Protein AF-A0A6I9N742-F1 (afdb_monomer)

Radius of gyration: 44.71 Å; Cα contacts (8 Å, |Δi|>4): 250; chains: 1; bounding box: 88×74×121 Å

Foldseek 3Di:
DQKDFPAPDDPVGHTQIFGHAQWEAQDRNNPDTDGAFWADWQKAFPDGDDRHGHTDIDGDDPQWAAQDRGHHGTHGADDQVVVQFDFPAPADNRGHTDTDDHPPPCPPVVVVVVVVVVVVVVVVVVVVVVVVVVVVVV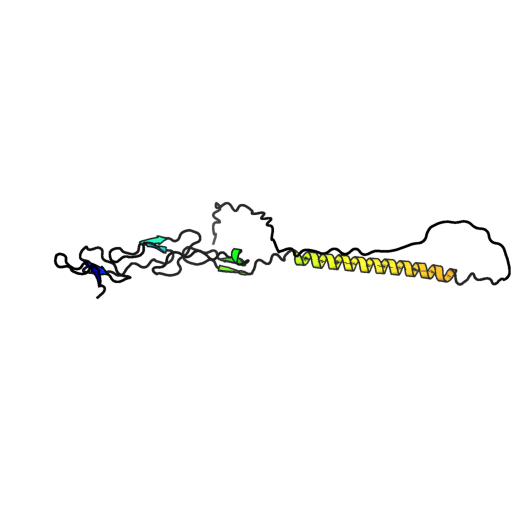VVVVVVVVPDDDDDDDDDDDDDDDDDDDDDDDDDDDDDDDDDDDDDDDDDDPDDPDDPDDDPDDDD

pLDDT: mean 73.6, std 24.44, range [28.09, 97.62]

InterPro domains:
  IPR001368 TNFR/NGFR cysteine-rich region [PS50050] (18-57)
  IPR001368 TNFR/NGFR cysteine-rich region [SM00208] (19-57)
  IPR001368 TNFR/NGFR cysteine-rich region [SM00208] (60-99)
  IPR052135 Tumor Necrosis Factor Receptor Superfamily Member 5 [PTHR46875] (6-144)

Nearest PDB structures (foldseek):
  7p3i-assembly2_C  TM=8.062E-01  e=6.184E-11  Homo sapiens
  4msv-assembly1_B  TM=8.958E-01  e=6.072E-08  Homo sapiens
  8yx1-assembly2_C  TM=7.598E-01  e=1.774E-08  Homo sapiens
  8yx9-assembly1_A  TM=8.576E-01  e=8.782E-08  Homo sapiens
  8yx9-assembly4_K  TM=7.893E-01  e=1.954E-07  Homo sapiens

Structure (mmCIF, N/CA/C/O backbone):
data_AF-A0A6I9N742-F1
#
_entry.id   AF-A0A6I9N742-F1
#
loop_
_atom_site.group_PDB
_atom_site.id
_atom_site.type_symbol
_atom_site.label_atom_id
_atom_site.label_alt_id
_atom_site.label_comp_id
_atom_site.label_asym_id
_atom_site.label_entity_id
_atom_site.label_seq_id
_atom_site.pdbx_PDB_ins_code
_atom_site.Cartn_x
_atom_site.Cartn_y
_atom_site.Cartn_z
_atom_site.occupancy
_atom_site.B_iso_or_equiv
_atom_site.auth_seq_id
_atom_site.auth_comp_id
_atom_site.auth_asym_id
_atom_site.auth_atom_id
_atom_site.pdbx_PDB_model_num
ATOM 1 N N . ASN A 1 1 ? -6.593 -11.826 30.104 1.00 76.69 1 ASN A N 1
ATOM 2 C CA . ASN A 1 1 ? -7.660 -10.842 30.365 1.00 76.69 1 ASN A CA 1
ATOM 3 C C . ASN A 1 1 ? -7.566 -9.810 29.259 1.00 76.69 1 ASN A C 1
ATOM 5 O O . ASN A 1 1 ? -6.514 -9.195 29.155 1.00 76.69 1 ASN A O 1
ATOM 9 N N . ASN A 1 2 ? -8.586 -9.685 28.410 1.00 87.81 2 ASN A N 1
ATOM 10 C CA . ASN A 1 2 ? -8.544 -8.807 27.230 1.00 87.81 2 ASN A CA 1
ATOM 11 C C . ASN A 1 2 ? -9.298 -7.491 27.478 1.00 87.81 2 ASN A C 1
ATOM 13 O O . ASN A 1 2 ? -9.691 -6.826 26.528 1.00 87.81 2 ASN A O 1
ATOM 17 N N . HIS A 1 3 ? -9.515 -7.144 28.749 1.00 90.25 3 HIS A N 1
ATOM 18 C CA . HIS A 1 3 ? -10.260 -5.971 29.194 1.00 90.25 3 HIS A CA 1
ATOM 19 C C . HIS A 1 3 ? -9.322 -4.831 29.616 1.00 90.25 3 HIS A C 1
ATOM 21 O O . HIS A 1 3 ? -8.226 -5.073 30.126 1.00 90.25 3 HIS A O 1
ATOM 27 N N . MET A 1 4 ? -9.791 -3.593 29.477 1.00 90.00 4 MET A N 1
ATOM 28 C CA . MET A 1 4 ? -9.193 -2.374 30.020 1.00 90.00 4 MET A CA 1
ATOM 29 C C . MET A 1 4 ? -10.266 -1.478 30.646 1.00 90.00 4 MET A C 1
ATOM 31 O O . MET A 1 4 ? -11.433 -1.547 30.266 1.00 90.00 4 MET A O 1
ATOM 35 N N . ARG A 1 5 ? -9.888 -0.613 31.594 1.00 89.31 5 ARG A N 1
ATOM 36 C CA . ARG A 1 5 ? -10.803 0.418 32.107 1.00 89.31 5 ARG A CA 1
ATOM 37 C C . ARG A 1 5 ? -10.807 1.604 31.155 1.00 89.31 5 ARG A C 1
ATOM 39 O O . ARG A 1 5 ? -9.755 2.166 30.868 1.00 89.31 5 ARG A O 1
ATOM 46 N N . VAL A 1 6 ? -11.992 1.969 30.685 1.00 87.12 6 VAL A N 1
ATOM 47 C CA . VAL A 1 6 ? -12.224 3.157 29.854 1.00 87.12 6 VAL A CA 1
ATOM 48 C C . VAL A 1 6 ? -12.564 4.357 30.741 1.00 87.12 6 VAL A C 1
ATOM 50 O O . VAL A 1 6 ? -12.129 5.471 30.465 1.00 87.12 6 VAL A O 1
ATOM 53 N N . LYS A 1 7 ? -13.299 4.126 31.838 1.00 89.56 7 LYS A N 1
ATOM 54 C CA . LYS A 1 7 ? -13.618 5.128 32.865 1.00 89.56 7 LYS A CA 1
ATOM 55 C C . LYS A 1 7 ? -13.366 4.538 34.250 1.00 89.56 7 LYS A C 1
ATOM 57 O O . LYS A 1 7 ? -13.789 3.416 34.525 1.00 89.56 7 LYS A O 1
ATOM 62 N N . GLU A 1 8 ? -12.706 5.298 35.116 1.00 93.00 8 GLU A N 1
ATOM 63 C CA . GLU A 1 8 ? -12.505 4.913 36.515 1.00 93.00 8 GLU A CA 1
ATOM 64 C C . GLU A 1 8 ? -13.813 4.948 37.314 1.00 93.00 8 GLU A C 1
ATOM 66 O O . GLU A 1 8 ? -14.749 5.681 36.981 1.00 93.00 8 GLU A O 1
ATOM 71 N N . CYS A 1 9 ? -13.866 4.167 38.393 1.00 92.69 9 CYS A N 1
ATOM 72 C CA . CYS A 1 9 ? -14.977 4.220 39.338 1.00 92.69 9 CYS A CA 1
ATOM 73 C C . CYS A 1 9 ? -14.983 5.551 40.100 1.00 92.69 9 CYS A C 1
ATOM 75 O O . CYS A 1 9 ? -13.933 6.108 40.431 1.00 92.69 9 CYS A O 1
ATOM 77 N N . THR A 1 10 ? -16.177 6.031 40.431 1.00 93.00 10 THR A N 1
ATOM 78 C CA . THR A 1 10 ? -16.391 7.201 41.290 1.00 93.00 10 THR A CA 1
ATOM 79 C C . THR A 1 10 ? -17.228 6.805 42.506 1.00 93.00 10 THR A C 1
ATOM 81 O O . THR A 1 10 ? -17.649 5.663 42.640 1.00 93.00 10 THR A O 1
ATOM 84 N N . THR A 1 11 ? -17.497 7.739 43.420 1.00 94.50 11 THR A N 1
ATOM 85 C CA . THR A 1 11 ? -18.332 7.461 44.603 1.00 94.50 11 THR A CA 1
ATOM 86 C C . THR A 1 11 ? -19.793 7.143 44.272 1.00 94.50 11 THR A C 1
ATOM 88 O O . THR A 1 11 ? -20.500 6.642 45.142 1.00 94.50 11 THR A O 1
ATOM 91 N N . LYS A 1 12 ? -20.257 7.455 43.053 1.00 94.62 12 LYS A N 1
ATOM 92 C CA . LYS A 1 12 ? -21.649 7.254 42.616 1.00 94.62 12 LYS A CA 1
ATOM 93 C C . LYS A 1 12 ? -21.803 6.355 41.389 1.00 94.62 12 LYS A C 1
ATOM 95 O O . LYS A 1 12 ? -22.886 5.815 41.204 1.00 94.62 12 LYS A O 1
ATOM 100 N N . ASP A 1 13 ? -20.743 6.190 40.600 1.00 91.38 13 ASP A N 1
ATOM 101 C CA . ASP A 1 13 ? -20.760 5.409 39.363 1.00 91.38 13 ASP A CA 1
ATOM 102 C C . ASP A 1 13 ? -19.686 4.320 39.387 1.00 91.38 13 ASP A C 1
ATOM 104 O O . ASP A 1 13 ? -18.536 4.580 39.763 1.00 91.38 13 ASP A O 1
ATOM 108 N N . ASP A 1 14 ? -20.034 3.142 38.879 1.00 88.06 14 ASP A N 1
ATOM 109 C CA . ASP A 1 14 ? -19.085 2.059 38.641 1.00 88.06 14 ASP A CA 1
ATOM 110 C C . ASP A 1 14 ? -18.084 2.398 37.522 1.00 88.06 14 ASP A C 1
ATOM 112 O O . ASP A 1 14 ? -18.292 3.288 36.690 1.00 88.06 14 ASP A O 1
ATOM 116 N N . ALA A 1 15 ? -16.964 1.670 37.503 1.00 88.12 15 ALA A N 1
ATOM 117 C CA . ALA A 1 15 ? -15.987 1.767 36.423 1.00 88.12 15 ALA A CA 1
ATOM 118 C C . ALA A 1 15 ? -16.576 1.227 35.110 1.00 88.12 15 ALA A C 1
ATOM 120 O O . ALA A 1 15 ? -17.253 0.199 35.100 1.00 88.12 15 ALA A O 1
ATOM 121 N N . VAL A 1 16 ? -16.257 1.879 33.990 1.00 87.56 16 VAL A N 1
ATOM 122 C CA . VAL A 1 16 ? -16.632 1.390 32.655 1.00 87.56 16 VAL A CA 1
ATOM 123 C C . VAL A 1 16 ? -15.477 0.578 32.090 1.00 87.56 16 VAL A C 1
ATOM 125 O O . VAL A 1 16 ? -14.362 1.087 31.933 1.00 87.56 16 VAL A O 1
ATOM 128 N N . CYS A 1 17 ? -15.755 -0.680 31.768 1.00 86.94 17 CYS A N 1
ATOM 129 C CA . CYS A 1 17 ? -14.811 -1.599 31.147 1.00 86.94 17 CYS A CA 1
ATOM 130 C C . CYS A 1 17 ? -14.982 -1.609 29.622 1.00 86.94 17 CYS A C 1
ATOM 132 O O . CYS A 1 17 ? -16.084 -1.458 29.105 1.00 86.94 17 CYS A O 1
ATOM 134 N N . GLY A 1 18 ? -13.879 -1.809 28.911 1.00 88.75 18 GLY A N 1
ATOM 135 C CA . GLY A 1 18 ? -13.831 -2.022 27.467 1.00 88.75 18 GLY A CA 1
ATOM 136 C C . GLY A 1 18 ? -12.794 -3.084 27.113 1.00 88.75 18 GLY A C 1
ATOM 137 O O . GLY A 1 18 ? -12.123 -3.624 27.992 1.00 88.75 18 GLY A O 1
ATOM 138 N N . CYS A 1 19 ? -12.635 -3.383 25.828 1.00 92.25 19 CYS A N 1
ATOM 139 C CA . CYS A 1 19 ? -11.649 -4.353 25.350 1.00 92.25 19 CYS A CA 1
ATOM 140 C C . CYS A 1 19 ? -10.275 -3.731 25.077 1.00 92.25 19 CYS A C 1
ATOM 142 O O . CYS A 1 19 ? -10.179 -2.547 24.823 1.00 92.25 19 CYS A O 1
ATOM 144 N N . LEU A 1 20 ? -9.186 -4.495 25.096 1.00 91.94 20 LEU A N 1
ATOM 145 C CA . LEU A 1 20 ? -7.883 -4.017 24.613 1.00 91.94 20 LEU A CA 1
ATOM 146 C C . LEU A 1 20 ? -7.894 -3.823 23.088 1.00 91.94 20 LEU A C 1
ATOM 148 O O . LEU A 1 20 ? -8.722 -4.404 22.388 1.00 91.94 20 LEU A O 1
ATOM 152 N N . SER A 1 21 ? -6.946 -3.047 22.555 1.00 89.38 21 SER A N 1
ATOM 153 C CA . SER A 1 21 ? -6.794 -2.856 21.107 1.00 89.38 21 SER A CA 1
ATOM 154 C C . SER A 1 21 ? -6.697 -4.191 20.360 1.00 89.38 21 SER A C 1
ATOM 156 O O . SER A 1 21 ? -5.967 -5.095 20.772 1.00 89.38 21 SER A O 1
ATOM 158 N N . GLY A 1 22 ? -7.428 -4.309 19.249 1.00 89.25 22 GLY A N 1
ATOM 159 C CA . GLY A 1 22 ? -7.564 -5.564 18.502 1.00 89.25 22 GLY A CA 1
ATOM 160 C C . GLY A 1 22 ? -8.658 -6.495 19.032 1.00 89.25 22 GLY A C 1
ATOM 161 O O . GLY A 1 22 ? -8.805 -7.602 18.514 1.00 89.25 22 GLY A O 1
ATOM 162 N N . PHE A 1 23 ? -9.436 -6.056 20.023 1.00 92.88 23 PHE A N 1
ATOM 163 C CA . PHE A 1 23 ? -10.622 -6.737 20.524 1.00 92.88 23 PHE A CA 1
ATOM 164 C C . PHE A 1 23 ? -11.796 -5.761 20.653 1.00 92.88 23 PHE A C 1
ATOM 166 O O . PHE A 1 23 ? -11.596 -4.568 20.870 1.00 92.88 23 PHE A O 1
ATOM 173 N N . TYR A 1 24 ? -13.013 -6.288 20.569 1.00 93.38 24 TYR A N 1
ATOM 174 C CA . TYR A 1 24 ? -14.256 -5.535 20.702 1.00 93.38 24 TYR A CA 1
ATOM 175 C C . TYR A 1 24 ? -15.319 -6.349 21.449 1.00 93.38 24 TYR A C 1
ATOM 177 O O . TYR A 1 24 ? -15.223 -7.574 21.574 1.00 93.38 24 TYR A O 1
ATOM 185 N N . CYS A 1 25 ? -16.357 -5.670 21.924 1.00 92.69 25 CYS A N 1
ATOM 186 C CA . CYS A 1 25 ? -17.535 -6.278 22.533 1.00 92.69 25 CYS A CA 1
ATOM 187 C C . CYS A 1 25 ? -18.794 -5.527 22.099 1.00 92.69 25 CYS A C 1
ATOM 189 O O . CYS A 1 25 ? -18.808 -4.307 22.064 1.00 92.69 25 CYS A O 1
ATOM 191 N N . THR A 1 26 ? -19.877 -6.235 21.800 1.00 87.81 26 THR A N 1
ATOM 192 C CA . THR A 1 26 ? -21.153 -5.601 21.414 1.00 87.81 26 THR A CA 1
ATOM 193 C C . THR A 1 26 ? -22.122 -5.446 22.585 1.00 87.81 26 THR A C 1
ATOM 195 O O . THR A 1 26 ? -23.182 -4.850 22.438 1.00 87.81 26 THR A O 1
ATOM 198 N N . GLU A 1 27 ? -21.792 -6.031 23.736 1.00 85.88 27 GLU A N 1
ATOM 199 C CA . GLU A 1 27 ? -22.619 -6.022 24.943 1.00 85.88 27 GLU A CA 1
ATOM 200 C C . GLU A 1 27 ? -22.253 -4.832 25.834 1.00 85.88 27 GLU A C 1
ATOM 202 O O . GLU A 1 27 ? -21.072 -4.536 26.004 1.00 85.88 27 GLU A O 1
ATOM 207 N N . GLU A 1 28 ? -23.241 -4.198 26.475 1.00 79.25 28 GLU A N 1
ATOM 208 C CA . GLU A 1 28 ? -23.010 -2.989 27.288 1.00 79.25 28 GLU A CA 1
ATOM 209 C C . GLU A 1 28 ? -22.032 -3.201 28.447 1.00 79.25 28 GLU A C 1
ATOM 211 O O . GLU A 1 28 ? -21.265 -2.306 28.795 1.00 79.25 28 GLU A O 1
ATOM 216 N N . LYS A 1 29 ? -22.034 -4.400 29.037 1.00 79.50 29 LYS A N 1
ATOM 217 C CA . LYS A 1 29 ? -21.129 -4.755 30.137 1.00 79.50 29 LYS A CA 1
ATOM 218 C C . LYS A 1 29 ? -19.762 -5.241 29.667 1.00 79.50 29 LYS A C 1
ATOM 220 O O . LYS A 1 29 ? -18.867 -5.385 30.495 1.00 79.50 29 LYS A O 1
ATOM 225 N N . CYS A 1 30 ? -19.604 -5.491 28.365 1.00 86.31 30 CYS A N 1
ATOM 226 C CA . CYS A 1 30 ? -18.347 -5.915 27.762 1.00 86.31 30 CYS A CA 1
ATOM 227 C C . CYS A 1 30 ? -17.686 -7.097 28.505 1.00 86.31 30 CYS A C 1
ATOM 229 O O . CYS A 1 30 ? -16.475 -7.111 28.697 1.00 86.31 30 CYS A O 1
ATOM 231 N N . GLU A 1 31 ? -18.482 -8.075 28.969 1.00 85.06 31 GLU A N 1
ATOM 232 C CA . GLU A 1 31 ? -17.980 -9.201 29.780 1.00 85.06 31 GLU A CA 1
ATOM 233 C C . GLU A 1 31 ? -17.078 -10.146 28.967 1.00 85.06 31 GLU A C 1
ATOM 235 O O . GLU A 1 31 ? -16.206 -10.820 29.521 1.00 85.06 31 GLU A O 1
ATOM 240 N N . HIS A 1 32 ? -17.276 -10.175 27.644 1.00 89.06 32 HIS A N 1
ATOM 241 C CA . HIS A 1 32 ? -16.522 -10.997 26.706 1.00 89.06 32 HIS A CA 1
ATOM 242 C C . HIS A 1 32 ? -15.960 -10.159 25.554 1.00 89.06 32 HIS A C 1
ATOM 244 O O . HIS A 1 32 ? -16.699 -9.652 24.709 1.00 89.06 32 HIS A O 1
ATOM 250 N N . CYS A 1 33 ? -14.632 -10.098 25.467 1.00 92.31 33 CYS A N 1
ATOM 251 C CA . CYS A 1 33 ? -13.924 -9.475 24.353 1.00 92.31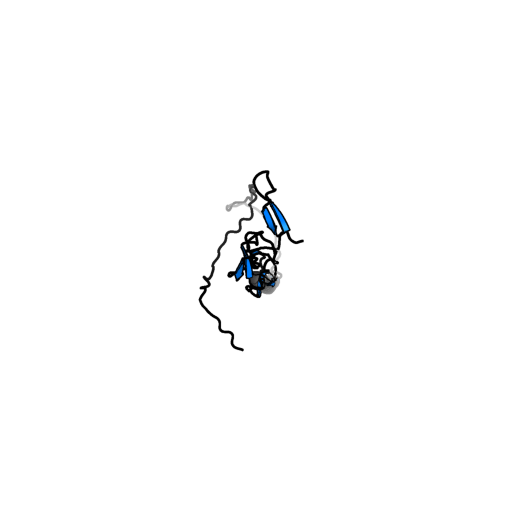 33 CYS A CA 1
ATOM 252 C C . CYS A 1 33 ? -13.646 -10.459 23.220 1.00 92.31 33 CYS A C 1
ATOM 254 O O . CYS A 1 33 ? -12.904 -11.433 23.387 1.00 92.31 33 CYS A O 1
ATOM 256 N N . ARG A 1 34 ? -14.189 -10.159 22.043 1.00 93.75 34 ARG A N 1
ATOM 257 C CA . ARG A 1 34 ? -13.956 -10.897 20.801 1.00 93.75 34 ARG A CA 1
ATOM 258 C C . ARG A 1 34 ? -12.811 -10.258 20.018 1.00 93.75 34 ARG A C 1
ATOM 260 O O . ARG A 1 34 ? -12.664 -9.041 20.067 1.00 93.75 34 ARG A O 1
ATOM 267 N N . PRO A 1 35 ? -11.973 -11.042 19.323 1.00 94.12 35 PRO A N 1
ATOM 268 C CA . PRO A 1 35 ? -10.934 -10.481 18.468 1.00 94.12 35 PRO A CA 1
ATOM 269 C C . PRO A 1 35 ? -11.569 -9.710 17.309 1.00 94.12 35 PRO A C 1
ATOM 271 O O . PRO A 1 35 ? -12.531 -10.185 16.710 1.00 94.12 35 PRO A O 1
ATOM 274 N N . ALA A 1 36 ? -11.011 -8.545 16.992 1.00 94.88 36 ALA A N 1
ATOM 275 C CA . ALA A 1 36 ? -11.440 -7.743 15.859 1.00 94.88 36 ALA A CA 1
ATOM 276 C C . ALA A 1 36 ? -11.181 -8.476 14.536 1.00 94.88 36 ALA A C 1
ATOM 278 O O . ALA A 1 36 ? -10.144 -9.127 14.347 1.00 94.88 36 ALA A O 1
ATOM 279 N N . THR A 1 37 ? -12.121 -8.343 13.609 1.00 95.00 37 THR A N 1
ATOM 280 C CA . THR A 1 37 ? -12.071 -8.950 12.286 1.00 95.00 37 THR A CA 1
ATOM 281 C C . THR A 1 37 ? -10.939 -8.327 11.473 1.00 95.00 37 THR A C 1
ATOM 283 O O . THR A 1 37 ? -10.805 -7.105 11.387 1.00 95.00 37 THR A O 1
ATOM 286 N N . ARG A 1 38 ? -10.095 -9.178 10.881 1.00 95.25 38 ARG A N 1
ATOM 287 C CA . ARG A 1 38 ? -9.080 -8.758 9.904 1.00 95.25 38 ARG A CA 1
ATOM 288 C C . ARG A 1 38 ? -9.705 -8.719 8.521 1.00 95.25 38 ARG A C 1
ATOM 290 O O . ARG A 1 38 ? -10.472 -9.618 8.173 1.00 95.25 38 ARG A O 1
ATOM 297 N N . CYS A 1 39 ? -9.333 -7.731 7.720 1.00 96.50 39 CYS A N 1
ATOM 298 C CA . CYS A 1 39 ? -9.792 -7.668 6.343 1.00 96.50 39 CYS A CA 1
ATOM 299 C C . CYS A 1 39 ? -9.120 -8.757 5.513 1.00 96.50 39 CYS A C 1
ATOM 301 O O . CYS A 1 39 ? -7.981 -9.138 5.769 1.00 96.50 39 CYS A O 1
ATOM 303 N N . ALA A 1 40 ? -9.855 -9.317 4.557 1.00 95.88 40 ALA A N 1
ATOM 304 C CA . ALA A 1 40 ? -9.332 -10.336 3.660 1.00 95.88 40 ALA A CA 1
ATOM 305 C C . ALA A 1 40 ? -8.516 -9.706 2.520 1.00 95.88 40 ALA A C 1
ATOM 307 O O . ALA A 1 40 ? -8.578 -8.506 2.273 1.00 95.88 40 ALA A O 1
ATOM 308 N N . LEU A 1 41 ? -7.798 -10.547 1.773 1.00 95.75 41 LEU A N 1
ATOM 309 C CA . LEU A 1 41 ? -7.098 -10.136 0.554 1.00 95.75 41 LEU A CA 1
ATOM 310 C C . LEU A 1 41 ? -8.059 -9.461 -0.431 1.00 95.75 41 LEU A C 1
ATOM 312 O O . LEU A 1 41 ? -9.077 -10.048 -0.808 1.00 95.75 41 LEU A O 1
ATOM 316 N N . GLY A 1 42 ? -7.695 -8.275 -0.911 1.00 95.69 42 GLY A N 1
ATOM 317 C CA . GLY A 1 42 ? -8.557 -7.465 -1.773 1.00 95.69 42 GLY A CA 1
ATOM 318 C C . GLY A 1 42 ? -9.583 -6.609 -1.037 1.00 95.69 42 GLY A C 1
ATOM 319 O O . GLY A 1 42 ? -10.451 -6.016 -1.673 1.00 95.69 42 GLY A O 1
ATOM 320 N N . SER A 1 43 ? -9.505 -6.545 0.289 1.00 97.31 43 SER A N 1
ATOM 321 C CA . SER A 1 43 ? -10.305 -5.653 1.120 1.00 97.31 43 SER A CA 1
ATOM 322 C C . SER A 1 43 ? -9.417 -4.941 2.135 1.00 97.31 43 SER A C 1
ATOM 324 O O . SER A 1 43 ? -8.426 -5.497 2.608 1.00 97.31 43 SER A O 1
ATOM 326 N N . GLY A 1 44 ? -9.783 -3.710 2.468 1.00 96.94 44 GLY A N 1
ATOM 327 C CA . GLY A 1 44 ? -9.072 -2.878 3.433 1.00 96.94 44 GLY A CA 1
ATOM 328 C C . GLY A 1 44 ? -10.007 -2.346 4.508 1.00 96.94 44 GLY A C 1
ATOM 329 O O . GLY A 1 44 ? -11.231 -2.347 4.350 1.00 96.94 44 GLY A O 1
ATOM 330 N N . VAL A 1 45 ? -9.419 -1.898 5.614 1.00 96.88 45 VAL A N 1
ATOM 331 C CA . VAL A 1 45 ? -10.155 -1.291 6.727 1.00 96.88 45 VAL A CA 1
ATOM 332 C C . VAL A 1 45 ? -10.717 0.063 6.310 1.00 96.88 45 VAL A C 1
ATOM 334 O O . VAL A 1 45 ? -9.961 0.959 5.937 1.00 96.88 45 VAL A O 1
ATOM 337 N N . THR A 1 46 ? -12.034 0.228 6.431 1.00 95.56 46 THR A N 1
ATOM 338 C CA . THR A 1 46 ? -12.717 1.524 6.281 1.00 95.56 46 THR A CA 1
ATOM 339 C C . THR A 1 46 ? -13.067 2.140 7.628 1.00 95.56 46 THR A C 1
ATOM 341 O O . THR A 1 46 ? -12.971 3.354 7.793 1.00 95.56 46 THR A O 1
ATOM 344 N N . VAL A 1 47 ? -13.411 1.310 8.617 1.00 93.62 47 VAL A N 1
ATOM 345 C CA . VAL A 1 47 ? -13.633 1.733 10.005 1.00 93.62 47 VAL A CA 1
ATOM 346 C C . VAL A 1 47 ? -12.790 0.861 10.921 1.00 93.62 47 VAL A C 1
ATOM 348 O O . VAL A 1 47 ? -12.908 -0.365 10.905 1.00 93.62 47 VAL A O 1
ATOM 351 N N . GLN A 1 48 ? -11.926 1.495 11.713 1.00 92.19 48 GLN A N 1
ATOM 352 C CA . GLN A 1 48 ? -11.104 0.789 12.691 1.00 92.19 48 GLN A CA 1
ATOM 353 C C . GLN A 1 48 ? -11.970 0.232 13.822 1.00 92.19 48 GLN A C 1
ATOM 355 O O . GLN A 1 48 ? -12.905 0.895 14.274 1.00 92.19 48 GLN A O 1
ATOM 360 N N . ALA A 1 49 ? -11.615 -0.961 14.303 1.00 91.94 49 ALA A N 1
ATOM 361 C CA . ALA A 1 49 ? -12.227 -1.516 15.500 1.00 91.94 49 ALA A CA 1
ATOM 362 C C . ALA A 1 49 ? -12.038 -0.575 16.693 1.00 91.94 49 ALA A C 1
ATOM 364 O O . ALA A 1 49 ? -10.960 -0.014 16.910 1.00 91.94 49 ALA A O 1
ATOM 365 N N . THR A 1 50 ? -13.086 -0.456 17.493 1.00 89.88 50 THR A N 1
ATOM 366 C CA . THR A 1 50 ? -13.052 0.229 18.781 1.00 89.88 50 THR A CA 1
ATOM 367 C C . THR A 1 50 ? -13.249 -0.790 19.896 1.00 89.88 50 THR A C 1
ATOM 369 O O . THR A 1 50 ? -13.496 -1.970 19.658 1.00 89.88 50 THR A O 1
ATOM 372 N N . HIS A 1 51 ? -13.192 -0.334 21.144 1.00 88.62 51 HIS A N 1
ATOM 373 C CA . HIS A 1 51 ? -13.474 -1.183 22.300 1.00 88.62 51 HIS A CA 1
ATOM 374 C C . HIS A 1 51 ? -14.873 -1.824 22.256 1.00 88.62 51 HIS A C 1
ATOM 376 O O . HIS A 1 51 ? -15.079 -2.845 22.906 1.00 88.62 51 HIS A O 1
ATOM 382 N N . THR A 1 52 ? -15.808 -1.246 21.489 1.00 87.56 52 THR A N 1
ATOM 383 C CA . THR A 1 52 ? -17.215 -1.666 21.408 1.00 87.56 52 THR A CA 1
ATOM 384 C C . THR A 1 52 ? -17.689 -2.057 20.003 1.00 87.56 52 THR A C 1
ATOM 386 O O . THR A 1 52 ? -18.759 -2.636 19.854 1.00 87.56 52 THR A O 1
ATOM 389 N N . ASN A 1 53 ? -16.915 -1.766 18.957 1.00 90.19 53 ASN A N 1
ATOM 390 C CA . ASN A 1 53 ? -17.293 -2.052 17.574 1.00 90.19 53 ASN A CA 1
ATOM 391 C C . ASN A 1 53 ? -16.194 -2.829 16.857 1.00 90.19 53 ASN A C 1
ATOM 393 O O . ASN A 1 53 ? -15.007 -2.564 17.044 1.00 90.19 53 ASN A O 1
ATOM 397 N N . ASP A 1 54 ? -16.604 -3.756 15.997 1.00 94.56 54 ASP A N 1
ATOM 398 C CA . ASP A 1 54 ? -15.682 -4.505 15.149 1.00 94.56 54 ASP A CA 1
ATOM 399 C C . ASP A 1 54 ? -15.081 -3.627 14.035 1.00 94.56 54 ASP A C 1
ATOM 401 O O . ASP A 1 54 ? -15.597 -2.556 13.705 1.00 94.56 54 ASP A O 1
ATOM 405 N N . THR A 1 55 ? -14.001 -4.110 13.426 1.00 95.19 55 THR A N 1
ATOM 406 C CA . THR A 1 55 ? -13.451 -3.566 12.186 1.00 95.19 55 THR A CA 1
ATOM 407 C C . THR A 1 55 ? -14.472 -3.713 11.061 1.00 95.19 55 THR A C 1
ATOM 409 O O . THR A 1 55 ? -15.030 -4.793 10.858 1.00 95.19 55 THR A O 1
ATOM 412 N N . ILE A 1 56 ? -14.650 -2.664 10.259 1.00 95.56 56 ILE A N 1
ATOM 413 C CA . ILE A 1 56 ? -15.424 -2.738 9.017 1.00 95.56 56 ILE A CA 1
ATOM 414 C C . ILE A 1 56 ? -14.456 -2.750 7.839 1.00 95.56 56 ILE A C 1
ATOM 416 O O . ILE A 1 56 ? -13.581 -1.889 7.721 1.00 95.56 56 ILE A O 1
ATOM 420 N N . CYS A 1 57 ? -14.634 -3.742 6.971 1.00 96.94 57 CYS A N 1
ATOM 421 C CA . CYS A 1 57 ? -13.845 -3.934 5.764 1.00 96.94 57 CYS A CA 1
ATOM 422 C C . CYS A 1 57 ? -14.691 -3.642 4.528 1.00 96.94 57 CYS A C 1
ATOM 424 O O . CYS A 1 57 ? -15.852 -4.051 4.461 1.00 96.94 57 CYS A O 1
ATOM 426 N N . ALA A 1 58 ? -14.086 -3.006 3.531 1.00 96.62 58 ALA A N 1
ATOM 427 C CA . ALA A 1 58 ? -14.672 -2.863 2.203 1.00 96.62 58 ALA A CA 1
ATOM 428 C C . ALA A 1 58 ? -13.715 -3.410 1.134 1.00 96.62 58 ALA A C 1
ATOM 430 O O . ALA A 1 58 ? -12.498 -3.428 1.361 1.00 96.62 58 ALA A O 1
ATOM 431 N N . PRO A 1 59 ? -14.234 -3.862 -0.022 1.00 96.81 59 PRO A N 1
ATOM 432 C CA . PRO A 1 59 ? -13.405 -4.154 -1.183 1.00 96.81 59 PRO A CA 1
ATOM 433 C C . PRO A 1 59 ? -12.557 -2.940 -1.560 1.00 96.81 59 PRO A C 1
ATOM 435 O O . PRO A 1 59 ? -13.023 -1.807 -1.451 1.00 96.81 59 PRO A O 1
ATOM 438 N N . CYS A 1 60 ? -11.326 -3.180 -2.006 1.00 96.94 60 CYS A N 1
ATOM 439 C CA . CYS A 1 60 ? -10.505 -2.109 -2.558 1.00 96.94 60 CYS A CA 1
ATOM 440 C C . CYS A 1 60 ? -11.151 -1.542 -3.830 1.00 96.94 60 CYS A C 1
ATOM 442 O O . CYS A 1 60 ? -11.764 -2.283 -4.602 1.00 96.94 60 CYS A O 1
ATOM 444 N N . GLU A 1 61 ? -11.023 -0.231 -4.021 1.00 95.50 61 GLU A N 1
ATOM 445 C CA . GLU A 1 61 ? -11.455 0.453 -5.239 1.00 95.50 61 GLU A CA 1
ATOM 446 C C . GLU A 1 61 ? -10.401 0.300 -6.341 1.00 95.50 61 GLU A C 1
ATOM 448 O O . GLU A 1 61 ? -9.273 -0.149 -6.093 1.00 95.50 61 GLU A O 1
ATOM 453 N N . ASP A 1 62 ? -10.768 0.687 -7.561 1.00 92.12 62 ASP A N 1
ATOM 454 C CA . ASP A 1 62 ? -9.827 0.748 -8.675 1.00 92.12 62 ASP A CA 1
ATOM 455 C C . ASP A 1 62 ? -8.606 1.610 -8.307 1.00 92.12 62 ASP A C 1
ATOM 457 O O . ASP A 1 62 ? -8.687 2.533 -7.500 1.00 92.12 62 ASP A O 1
ATOM 461 N N . GLU A 1 63 ? -7.447 1.266 -8.870 1.00 92.88 63 GLU A N 1
ATOM 462 C CA . GLU A 1 63 ? -6.139 1.854 -8.526 1.00 92.88 63 GLU A CA 1
ATOM 463 C C . GLU A 1 63 ? -5.638 1.571 -7.096 1.00 92.88 63 GLU A C 1
ATOM 465 O O . GLU A 1 63 ? -4.595 2.098 -6.701 1.00 92.88 63 GLU A O 1
ATOM 470 N N . THR A 1 64 ? -6.320 0.725 -6.311 1.00 96.56 64 THR A N 1
ATOM 471 C CA . THR A 1 64 ? -5.870 0.325 -4.969 1.00 96.56 64 THR A CA 1
ATOM 472 C C . THR A 1 64 ? -5.825 -1.192 -4.780 1.00 96.56 64 THR A C 1
ATOM 474 O O . THR A 1 64 ? -6.458 -1.961 -5.507 1.00 96.56 64 THR A O 1
ATOM 477 N N . TYR A 1 65 ? -5.048 -1.655 -3.797 1.00 96.75 65 TYR A N 1
ATOM 478 C CA . TYR A 1 65 ? -4.913 -3.070 -3.478 1.00 96.75 65 TYR A CA 1
ATOM 479 C C . TYR A 1 65 ? -4.671 -3.364 -1.999 1.00 96.75 65 TYR A C 1
ATOM 481 O O . TYR A 1 65 ? -4.176 -2.535 -1.239 1.00 96.75 65 TYR A O 1
ATOM 489 N N . SER A 1 66 ? -4.956 -4.605 -1.610 1.00 97.62 66 SER A N 1
ATOM 490 C CA . SER A 1 66 ? -4.568 -5.180 -0.322 1.00 97.62 66 SER A CA 1
ATOM 491 C C . SER A 1 66 ? -4.048 -6.605 -0.525 1.00 97.62 66 SER A C 1
ATOM 493 O O . SER A 1 66 ? -4.797 -7.510 -0.908 1.00 97.62 66 SER A O 1
ATOM 495 N N . ASN A 1 67 ? -2.746 -6.803 -0.290 1.00 96.31 67 ASN A N 1
ATOM 496 C CA . ASN A 1 67 ? -2.053 -8.083 -0.482 1.00 96.31 67 ASN A CA 1
ATOM 497 C C . ASN A 1 67 ? -1.891 -8.905 0.805 1.00 96.31 67 ASN A C 1
ATOM 499 O O . ASN A 1 67 ? -1.224 -9.943 0.793 1.00 96.31 67 ASN A O 1
ATOM 503 N N . LYS A 1 68 ? -2.472 -8.446 1.916 1.00 94.38 68 LYS A N 1
ATOM 504 C CA . LYS A 1 68 ? -2.400 -9.102 3.222 1.00 94.38 68 LYS A CA 1
ATOM 505 C C . LYS A 1 68 ? -3.774 -9.153 3.864 1.00 94.38 68 LYS A C 1
ATOM 507 O O . LYS A 1 68 ? -4.660 -8.379 3.530 1.00 94.38 68 LYS A O 1
ATOM 512 N N . SER A 1 69 ? -3.935 -10.090 4.793 1.00 95.69 69 SER A N 1
ATOM 513 C CA . SER A 1 69 ? -5.111 -10.151 5.651 1.00 95.69 69 SER A CA 1
ATOM 514 C C . SER A 1 69 ? -4.815 -9.501 7.003 1.00 95.69 69 SER A C 1
ATOM 516 O O . SER A 1 69 ? -4.341 -10.174 7.930 1.00 95.69 69 SER A O 1
ATOM 518 N N . ASP A 1 70 ? -5.016 -8.192 7.104 1.00 94.25 70 ASP A N 1
ATOM 519 C CA . ASP A 1 70 ? -4.629 -7.394 8.266 1.00 94.25 70 ASP A CA 1
ATOM 520 C C . ASP A 1 70 ? -5.637 -6.269 8.578 1.00 94.25 70 ASP A C 1
ATOM 522 O O . ASP A 1 70 ? -6.801 -6.326 8.180 1.00 94.25 70 ASP A O 1
ATOM 526 N N . PHE A 1 71 ? -5.202 -5.301 9.387 1.00 94.69 71 PHE A N 1
ATOM 527 C CA . PHE A 1 71 ? -5.977 -4.121 9.774 1.00 94.69 71 PHE A CA 1
ATOM 528 C C . PHE A 1 71 ? -5.554 -2.869 8.982 1.00 94.69 71 PHE A C 1
ATOM 530 O O . PHE A 1 71 ? -5.753 -1.748 9.451 1.00 94.69 71 PHE A O 1
ATOM 537 N N . SER A 1 72 ? -4.912 -3.041 7.822 1.00 94.88 72 SER A N 1
ATOM 538 C CA . SER A 1 72 ? -4.498 -1.928 6.970 1.00 94.88 72 SER A CA 1
ATOM 539 C C . SER A 1 72 ? -5.613 -1.508 6.008 1.00 94.88 72 SER A C 1
ATOM 541 O O . SER A 1 72 ? -6.502 -2.288 5.652 1.00 94.88 72 SER A O 1
ATOM 543 N N . ALA A 1 73 ? -5.597 -0.235 5.618 1.00 96.06 73 ALA A N 1
ATOM 544 C CA . ALA A 1 73 ? -6.419 0.260 4.522 1.00 96.06 73 ALA A CA 1
ATOM 545 C C . ALA A 1 73 ? -5.830 -0.184 3.171 1.00 96.06 73 ALA A C 1
ATOM 547 O O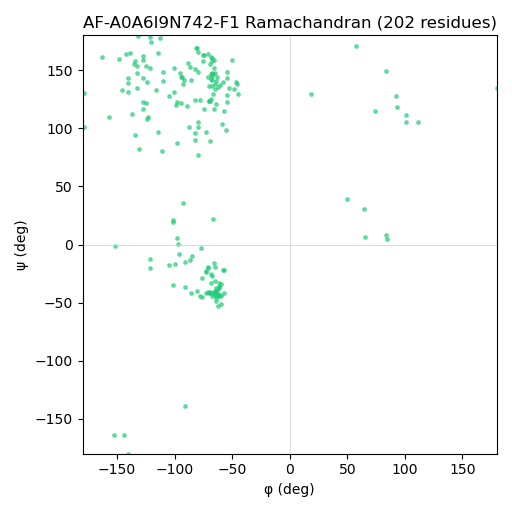 . ALA A 1 73 ? -4.658 -0.559 3.092 1.00 96.06 73 ALA A O 1
ATOM 548 N N . CYS A 1 74 ? -6.628 -0.111 2.104 1.00 97.00 74 CYS A N 1
ATOM 549 C CA . CYS A 1 74 ? -6.132 -0.375 0.755 1.00 97.00 74 CYS A CA 1
ATOM 550 C C . CYS A 1 74 ? -5.015 0.614 0.389 1.00 97.00 74 CYS A C 1
ATOM 552 O O . CYS A 1 74 ? -5.099 1.811 0.666 1.00 97.00 74 CYS A O 1
ATOM 554 N N . LEU A 1 75 ? -3.960 0.093 -0.229 1.00 96.31 75 LEU A N 1
ATOM 555 C CA . LEU A 1 75 ? -2.797 0.850 -0.674 1.00 96.31 75 LEU A CA 1
ATOM 556 C C . LEU A 1 75 ? -2.977 1.258 -2.138 1.00 96.31 75 LEU A C 1
ATOM 558 O O . LEU A 1 75 ? -3.503 0.460 -2.912 1.00 96.31 75 LEU A O 1
ATOM 562 N N . PRO A 1 76 ? -2.523 2.448 -2.556 1.00 96.69 76 PRO A N 1
ATOM 563 C CA . PRO A 1 76 ? -2.542 2.821 -3.965 1.00 96.69 76 PRO A CA 1
ATOM 564 C C . PRO A 1 76 ? -1.579 1.946 -4.776 1.00 96.69 76 PRO A C 1
ATOM 566 O O . PRO A 1 76 ? -0.516 1.558 -4.284 1.00 96.69 76 PRO A O 1
ATOM 569 N N . HIS A 1 77 ? -1.934 1.663 -6.029 1.00 96.81 77 HIS A N 1
ATOM 570 C CA . HIS A 1 77 ? -1.048 0.991 -6.973 1.00 96.81 77 HIS A CA 1
ATOM 571 C C . HIS A 1 77 ? 0.176 1.849 -7.297 1.00 96.81 77 HIS A C 1
ATOM 573 O O . HIS A 1 77 ? 0.122 3.079 -7.387 1.00 96.81 77 HIS A O 1
ATOM 579 N N . THR A 1 78 ? 1.292 1.174 -7.543 1.00 95.69 78 THR A N 1
ATOM 580 C CA . THR A 1 78 ? 2.511 1.787 -8.052 1.00 95.69 78 THR A CA 1
ATOM 581 C C . THR A 1 78 ? 2.267 2.343 -9.455 1.00 95.69 78 THR A C 1
ATOM 583 O O . THR A 1 78 ? 1.962 1.603 -10.388 1.00 95.69 78 THR A O 1
ATOM 586 N N . ARG A 1 79 ? 2.464 3.656 -9.625 1.00 95.38 79 ARG A N 1
ATOM 587 C CA . ARG A 1 79 ? 2.349 4.330 -10.927 1.00 95.38 79 ARG A CA 1
ATOM 588 C C . ARG A 1 79 ? 3.682 4.289 -11.671 1.00 95.38 79 ARG A C 1
ATOM 590 O O . ARG A 1 79 ? 4.590 5.061 -11.355 1.00 95.38 79 ARG A O 1
ATOM 597 N N . CYS A 1 80 ? 3.818 3.382 -12.635 1.00 94.62 80 CYS A N 1
ATOM 598 C CA . CYS A 1 80 ? 5.087 3.145 -13.332 1.00 94.62 80 CYS A CA 1
ATOM 599 C C . CYS A 1 80 ? 5.533 4.326 -14.205 1.00 94.62 80 CYS A C 1
ATOM 601 O O . CYS A 1 80 ? 6.735 4.556 -14.353 1.00 94.62 80 CYS A O 1
ATOM 603 N N . GLU A 1 81 ? 4.597 5.136 -14.700 1.00 91.75 81 GLU A N 1
ATOM 604 C CA . GLU A 1 81 ? 4.907 6.325 -15.495 1.00 91.75 81 GLU A CA 1
ATOM 605 C C . GLU A 1 81 ? 5.677 7.369 -14.688 1.00 91.75 81 GLU A C 1
ATOM 607 O O . GLU A 1 81 ? 6.626 7.962 -15.196 1.00 91.75 81 GLU A O 1
ATOM 612 N N . ASN A 1 82 ? 5.345 7.526 -13.402 1.00 93.38 82 ASN A N 1
ATOM 613 C CA . ASN A 1 82 ? 6.067 8.425 -12.496 1.00 93.38 82 ASN A CA 1
ATOM 614 C C . ASN A 1 82 ? 7.520 7.978 -12.269 1.00 93.38 82 ASN A C 1
ATOM 616 O O . ASN A 1 82 ? 8.359 8.773 -11.851 1.00 93.38 82 ASN A O 1
ATOM 620 N N . LEU A 1 83 ? 7.821 6.706 -12.545 1.00 92.56 83 LEU A N 1
ATOM 621 C CA . LEU A 1 83 ? 9.158 6.123 -12.470 1.00 92.56 83 LEU A CA 1
ATOM 622 C C . LEU A 1 83 ? 9.861 6.084 -13.838 1.00 92.56 83 LEU A C 1
ATOM 624 O O . LEU A 1 83 ? 10.982 5.579 -13.924 1.00 92.56 83 LEU A O 1
ATOM 628 N N . GLY A 1 84 ? 9.214 6.573 -14.903 1.00 91.25 84 GLY A N 1
ATOM 629 C CA . GLY A 1 84 ? 9.713 6.489 -16.275 1.00 91.25 84 GLY A CA 1
ATOM 630 C C . GLY A 1 84 ? 9.813 5.051 -16.791 1.00 91.25 84 GLY A C 1
ATOM 631 O O . GLY A 1 84 ? 10.717 4.746 -17.569 1.00 91.25 84 GLY A O 1
ATOM 632 N N . ARG A 1 85 ? 8.942 4.150 -16.322 1.00 93.75 85 ARG A N 1
ATOM 633 C CA . ARG A 1 85 ? 8.936 2.720 -16.666 1.00 93.75 85 ARG A CA 1
ATOM 634 C C . ARG A 1 85 ? 7.614 2.304 -17.292 1.00 93.75 85 ARG A C 1
ATOM 636 O O . ARG A 1 85 ? 6.571 2.872 -16.984 1.00 93.75 85 ARG A O 1
ATOM 643 N N . GLU A 1 86 ? 7.660 1.283 -18.136 1.00 92.88 86 GLU A N 1
ATOM 644 C CA . GLU A 1 86 ? 6.453 0.676 -18.699 1.00 92.88 86 GLU A CA 1
ATOM 645 C C . GLU A 1 86 ? 5.803 -0.278 -17.684 1.00 92.88 86 GLU A C 1
ATOM 647 O O . GLU A 1 86 ? 6.494 -0.907 -16.873 1.00 92.88 86 GLU A O 1
ATOM 652 N N . TYR A 1 87 ? 4.475 -0.412 -17.710 1.00 93.94 87 TYR A N 1
ATOM 653 C CA . TYR A 1 87 ? 3.803 -1.453 -16.934 1.00 93.94 87 TYR A CA 1
ATOM 654 C C . TYR A 1 87 ? 4.135 -2.831 -17.493 1.00 93.94 87 TYR A C 1
ATOM 656 O O . TYR A 1 87 ? 3.871 -3.131 -18.653 1.00 93.94 87 TYR A O 1
ATOM 664 N N . LYS A 1 88 ? 4.638 -3.710 -16.628 1.00 94.38 88 LYS A N 1
ATOM 665 C CA . LYS A 1 88 ? 4.786 -5.133 -16.938 1.00 94.38 88 LYS A CA 1
ATOM 666 C C . LYS A 1 88 ? 3.503 -5.899 -16.634 1.00 94.38 88 LYS A C 1
ATOM 668 O O . LYS A 1 88 ? 3.105 -6.792 -17.377 1.00 94.38 88 LYS A O 1
ATOM 673 N N . THR A 1 89 ? 2.862 -5.581 -15.514 1.00 94.25 89 THR A N 1
ATOM 674 C CA . THR A 1 89 ? 1.567 -6.150 -15.130 1.00 94.25 89 THR A CA 1
ATOM 675 C C . THR A 1 89 ? 0.770 -5.088 -14.397 1.00 94.25 89 THR A C 1
ATOM 677 O O . THR A 1 89 ? 1.305 -4.423 -13.509 1.00 94.25 89 THR A O 1
ATOM 680 N N . LEU A 1 90 ? -0.498 -4.934 -14.778 1.00 93.62 90 LEU A N 1
ATOM 681 C CA . LEU A 1 90 ? -1.421 -4.030 -14.104 1.00 93.62 90 LEU A CA 1
ATOM 682 C C . LEU A 1 90 ? -1.728 -4.532 -12.692 1.00 93.62 90 LEU A C 1
ATOM 684 O O . LEU A 1 90 ? -1.762 -5.740 -12.439 1.00 93.62 90 LEU A O 1
ATOM 688 N N . GLY A 1 91 ? -1.954 -3.588 -11.784 1.00 93.81 91 GLY A N 1
ATOM 689 C CA . GLY A 1 91 ? -2.399 -3.901 -10.437 1.00 93.81 91 GLY A CA 1
ATOM 690 C C . GLY A 1 91 ? -3.797 -4.515 -10.446 1.00 93.81 91 GLY A C 1
ATOM 691 O O . GLY A 1 91 ? -4.613 -4.266 -11.333 1.00 93.81 91 GLY A O 1
ATOM 692 N N . THR A 1 92 ? -4.077 -5.334 -9.441 1.00 94.94 92 THR A N 1
ATOM 693 C CA . THR A 1 92 ? -5.417 -5.859 -9.156 1.00 94.94 92 THR A CA 1
ATOM 694 C C . THR A 1 92 ? -5.821 -5.432 -7.752 1.00 94.94 92 THR A C 1
ATOM 696 O O . THR A 1 92 ? -4.990 -4.942 -6.993 1.00 94.94 92 THR A O 1
ATOM 699 N N . LEU A 1 93 ? -7.056 -5.709 -7.335 1.00 95.25 93 LEU A N 1
ATOM 700 C CA . LEU A 1 93 ? -7.477 -5.440 -5.954 1.00 95.25 93 LEU A CA 1
ATOM 701 C C . LEU A 1 93 ? -6.611 -6.173 -4.910 1.00 95.25 93 LEU A C 1
ATOM 703 O O . LEU A 1 93 ? -6.553 -5.770 -3.755 1.00 95.25 93 LEU A O 1
ATOM 707 N N . LYS A 1 94 ? -5.921 -7.256 -5.292 1.00 95.38 94 LYS A N 1
ATOM 708 C CA . LYS A 1 94 ? -5.110 -8.085 -4.382 1.00 95.38 94 LYS A CA 1
ATOM 709 C C . LYS A 1 94 ? -3.605 -7.872 -4.524 1.00 95.38 94 LYS A C 1
ATOM 711 O O . LYS A 1 94 ? -2.851 -8.291 -3.650 1.00 95.38 94 LYS A O 1
ATOM 716 N N . THR A 1 95 ? -3.147 -7.280 -5.622 1.00 95.38 95 THR A N 1
ATOM 717 C CA . THR A 1 95 ? -1.721 -7.204 -5.963 1.00 95.38 95 THR A CA 1
ATOM 718 C C . THR A 1 95 ? -1.373 -5.854 -6.552 1.00 95.38 95 THR A C 1
ATOM 720 O O . THR A 1 95 ? -2.138 -5.309 -7.342 1.00 95.38 95 THR A O 1
ATOM 723 N N . ASP A 1 96 ? -0.185 -5.361 -6.225 1.00 96.81 96 ASP A N 1
ATOM 724 C CA . ASP A 1 96 ? 0.320 -4.128 -6.815 1.00 96.81 96 ASP A CA 1
ATOM 725 C C . ASP A 1 96 ? 0.581 -4.267 -8.322 1.00 96.81 96 ASP A C 1
ATOM 727 O O . ASP A 1 96 ? 0.789 -5.373 -8.837 1.00 96.81 96 ASP A O 1
ATOM 731 N N . ALA A 1 97 ? 0.619 -3.131 -9.012 1.00 95.75 97 ALA A N 1
ATOM 732 C CA . ALA A 1 97 ? 1.171 -3.031 -10.348 1.00 95.75 97 ALA A CA 1
ATOM 733 C C . ALA A 1 97 ? 2.689 -3.262 -10.313 1.00 95.75 97 ALA A C 1
ATOM 735 O O . ALA A 1 97 ? 3.386 -2.870 -9.376 1.00 95.75 97 ALA A O 1
ATOM 736 N N . THR A 1 98 ? 3.220 -3.898 -11.357 1.00 96.25 98 THR A N 1
ATOM 737 C CA . THR A 1 98 ? 4.662 -4.143 -11.482 1.00 96.25 98 THR A CA 1
ATOM 738 C C . THR A 1 98 ? 5.229 -3.408 -12.683 1.00 96.25 98 THR A C 1
ATOM 740 O O . THR A 1 98 ? 4.681 -3.465 -13.787 1.00 96.25 98 THR A O 1
ATOM 743 N N . CYS A 1 99 ? 6.350 -2.724 -12.464 1.00 96.44 99 CYS A N 1
ATOM 744 C CA . CYS A 1 99 ? 7.028 -1.955 -13.497 1.00 96.44 99 CYS A CA 1
ATOM 745 C C . CYS A 1 99 ? 8.105 -2.792 -14.183 1.00 96.44 99 CYS A C 1
ATOM 747 O O . CYS A 1 99 ? 8.848 -3.531 -13.533 1.00 96.44 99 CYS A O 1
ATOM 749 N N . GLY A 1 100 ? 8.181 -2.663 -15.501 1.00 93.81 100 GLY A N 1
ATOM 750 C CA . GLY A 1 100 ? 9.211 -3.257 -16.335 1.00 93.81 100 GLY A CA 1
ATOM 751 C C . GLY A 1 100 ? 10.408 -2.329 -16.521 1.00 93.81 100 GLY A C 1
ATOM 752 O O . GLY A 1 100 ? 10.886 -1.668 -15.585 1.00 93.81 100 GLY A O 1
ATOM 753 N N . ASP A 1 101 ? 10.895 -2.316 -17.757 1.00 92.00 101 ASP A N 1
ATOM 754 C CA . ASP A 1 101 ? 12.051 -1.536 -18.171 1.00 92.00 101 ASP A CA 1
ATOM 755 C C . ASP A 1 101 ? 11.721 -0.046 -18.300 1.00 92.00 101 ASP A C 1
ATOM 757 O O . ASP A 1 101 ? 10.562 0.378 -18.342 1.00 92.00 101 ASP A O 1
ATOM 761 N N . PHE A 1 102 ? 12.776 0.766 -18.325 1.00 90.38 102 PHE A N 1
ATOM 762 C CA . PHE A 1 102 ? 12.649 2.200 -18.528 1.00 90.38 102 PHE A CA 1
ATOM 763 C C . PHE A 1 102 ? 12.161 2.504 -19.941 1.00 90.38 102 PHE A C 1
ATOM 765 O O . PHE A 1 102 ? 12.681 1.959 -20.920 1.00 90.38 102 PHE A O 1
ATOM 772 N N . ILE A 1 103 ? 11.219 3.441 -20.040 1.00 84.31 103 ILE A N 1
ATOM 773 C CA . ILE A 1 103 ? 10.709 3.959 -21.305 1.00 84.31 103 ILE A CA 1
ATOM 774 C C . ILE A 1 103 ? 11.831 4.775 -21.950 1.00 84.31 103 ILE A C 1
ATOM 776 O O . ILE A 1 103 ? 12.009 5.971 -21.722 1.00 84.31 103 ILE A O 1
ATOM 780 N N . SER A 1 104 ? 12.649 4.094 -22.743 1.00 78.88 104 SER A N 1
ATOM 781 C CA . SER A 1 104 ? 13.732 4.716 -23.486 1.00 78.88 104 SER A CA 1
ATOM 782 C C . SER A 1 104 ? 13.154 5.307 -24.766 1.00 78.88 104 SER A C 1
ATOM 784 O O . SER A 1 104 ? 13.043 4.628 -25.783 1.00 78.88 104 SER A O 1
ATOM 786 N N . HIS A 1 105 ? 12.837 6.602 -24.750 1.00 67.12 105 HIS A N 1
ATOM 787 C CA . HIS A 1 105 ? 12.406 7.372 -25.928 1.00 67.12 105 HIS A CA 1
ATOM 788 C C . HIS A 1 105 ? 13.510 7.550 -27.001 1.00 67.12 105 HIS A C 1
ATOM 790 O O . HIS A 1 105 ? 13.447 8.442 -27.844 1.00 67.12 105 HIS A O 1
ATOM 796 N N . CYS A 1 106 ? 14.532 6.693 -27.021 1.00 60.91 106 CYS A N 1
ATOM 797 C CA . CYS A 1 106 ? 15.661 6.761 -27.947 1.00 60.91 106 CYS A CA 1
ATOM 798 C C . CYS A 1 106 ? 15.456 5.913 -29.208 1.00 60.91 106 CYS A C 1
ATOM 800 O O . CYS A 1 106 ? 16.417 5.384 -29.759 1.00 60.91 106 CYS A O 1
ATOM 802 N N . HIS A 1 107 ? 14.229 5.827 -29.728 1.00 55.56 107 HIS A N 1
ATOM 803 C CA . HIS A 1 107 ? 14.015 5.239 -31.054 1.00 55.56 107 HIS A CA 1
ATOM 804 C C . HIS A 1 107 ? 14.498 6.175 -32.187 1.00 55.56 107 HIS A C 1
ATOM 806 O O . HIS A 1 107 ? 14.870 5.709 -33.260 1.00 55.56 107 HIS A O 1
ATOM 812 N N . TRP A 1 108 ? 14.581 7.495 -31.946 1.00 58.31 108 TRP A N 1
ATOM 813 C CA . TRP A 1 108 ? 15.034 8.483 -32.947 1.00 58.31 108 TRP A CA 1
ATOM 814 C C . TRP A 1 108 ? 16.547 8.774 -32.936 1.00 58.31 108 TRP A C 1
ATOM 816 O O . TRP A 1 108 ? 17.097 9.308 -33.903 1.00 58.31 108 TRP A O 1
ATOM 826 N N . MET A 1 109 ? 17.260 8.385 -31.876 1.00 57.00 109 MET A N 1
ATOM 827 C CA . MET A 1 109 ? 18.709 8.616 -31.779 1.00 57.00 109 MET A CA 1
ATOM 828 C C . MET A 1 109 ? 19.520 7.706 -32.719 1.00 57.00 109 MET A C 1
ATOM 830 O O . MET A 1 109 ? 20.628 8.063 -33.113 1.00 57.00 109 MET A O 1
ATOM 834 N N . LEU A 1 110 ? 18.961 6.564 -33.137 1.00 60.88 110 LEU A N 1
ATOM 835 C CA . LEU A 1 110 ? 19.601 5.639 -34.079 1.00 60.88 110 LEU A CA 1
ATOM 836 C C . LEU A 1 110 ? 19.545 6.138 -35.543 1.00 60.88 110 LEU A C 1
ATOM 838 O O . LEU A 1 110 ? 20.590 6.138 -36.197 1.00 60.88 110 LEU A O 1
ATOM 842 N N . PRO A 1 111 ? 18.407 6.648 -36.067 1.00 67.88 111 PRO A N 1
ATOM 843 C CA . PRO A 1 111 ? 18.366 7.273 -37.387 1.00 67.88 111 PRO A CA 1
ATOM 844 C C . PRO A 1 111 ? 19.293 8.488 -37.507 1.00 67.88 111 PRO A C 1
ATOM 846 O O . PRO A 1 111 ? 20.087 8.547 -38.439 1.00 67.88 111 PRO A O 1
ATOM 849 N N . ALA A 1 112 ? 19.235 9.459 -36.591 1.00 65.12 112 ALA A N 1
ATOM 850 C CA . ALA A 1 112 ? 19.942 10.733 -36.779 1.00 65.12 112 ALA A CA 1
ATOM 851 C C . ALA A 1 112 ? 21.476 10.569 -36.870 1.00 65.12 112 ALA A C 1
ATOM 853 O O . ALA A 1 112 ? 22.131 11.205 -37.705 1.00 65.12 112 ALA A O 1
ATOM 854 N N . GLY A 1 113 ? 22.050 9.667 -36.066 1.00 73.25 113 GLY A N 1
ATOM 855 C CA . GLY A 1 113 ? 23.471 9.316 -36.140 1.00 73.25 113 GLY A CA 1
ATOM 856 C C . GLY A 1 113 ? 23.836 8.568 -37.427 1.00 73.25 113 GLY A C 1
ATOM 857 O O . GLY A 1 113 ? 24.841 8.876 -38.066 1.00 73.25 113 GLY A O 1
ATOM 858 N N . LEU A 1 114 ? 22.990 7.630 -37.860 1.00 77.56 114 LEU A N 1
ATOM 859 C CA . LEU A 1 114 ? 23.233 6.840 -39.067 1.00 77.56 114 LEU A CA 1
ATOM 860 C C . LEU A 1 114 ? 23.109 7.679 -40.352 1.00 77.56 114 LEU A C 1
ATOM 862 O O . LEU A 1 114 ? 23.948 7.574 -41.246 1.00 77.56 114 LEU A O 1
ATOM 866 N N . TRP A 1 115 ? 22.110 8.561 -40.425 1.00 80.38 115 TRP A N 1
ATOM 867 C CA . TRP A 1 115 ? 21.903 9.466 -41.557 1.00 80.38 115 TRP A CA 1
ATOM 868 C C . TRP A 1 115 ? 22.997 10.538 -41.644 1.00 80.38 115 TRP A C 1
ATOM 870 O O . TRP A 1 115 ? 23.491 10.807 -42.738 1.00 80.38 115 TRP A O 1
ATOM 880 N N . SER A 1 116 ? 23.440 11.109 -40.518 1.00 86.50 116 SER A N 1
ATOM 881 C CA . SER A 1 116 ? 24.541 12.089 -40.521 1.00 86.50 116 SER A CA 1
ATOM 882 C C . SER A 1 116 ? 25.871 11.466 -40.964 1.00 86.50 116 SER A C 1
ATOM 884 O O . SER A 1 116 ? 26.583 12.057 -41.780 1.00 86.50 116 SER A O 1
ATOM 886 N N . GLY A 1 117 ? 26.168 10.239 -40.523 1.00 88.06 117 GLY A N 1
ATOM 887 C CA . GLY A 1 117 ? 27.322 9.472 -40.998 1.00 88.06 117 GLY A CA 1
ATOM 888 C C . GLY A 1 117 ? 27.254 9.145 -42.497 1.00 88.06 117 GLY A C 1
ATOM 889 O O . GLY A 1 117 ?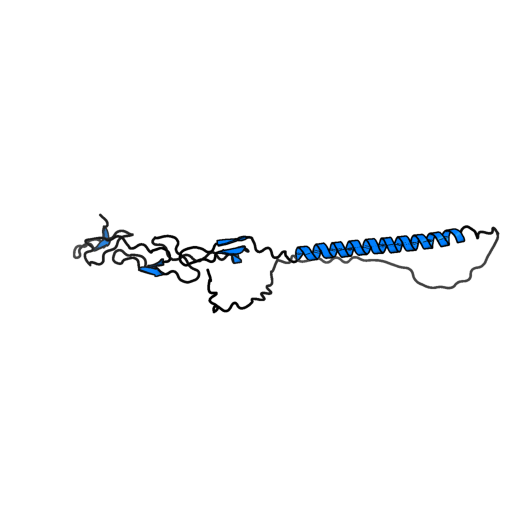 28.244 9.300 -43.218 1.00 88.06 117 GLY A O 1
ATOM 890 N N . LEU A 1 118 ? 26.080 8.751 -43.001 1.00 91.25 118 LEU A N 1
ATOM 891 C CA . LEU A 1 118 ? 25.872 8.444 -44.421 1.00 91.25 118 LEU A CA 1
ATOM 892 C C . LEU A 1 118 ? 26.038 9.688 -45.311 1.00 91.25 118 LEU A C 1
ATOM 894 O O . LEU A 1 118 ? 26.706 9.632 -46.344 1.00 91.25 118 LEU A O 1
ATOM 898 N N . VAL A 1 119 ? 25.499 10.836 -44.898 1.00 92.88 119 VAL A N 1
ATOM 899 C CA . VAL A 1 119 ? 25.657 12.097 -45.642 1.00 92.88 119 VAL A CA 1
ATOM 900 C C . VAL A 1 119 ? 27.122 12.544 -45.662 1.00 92.88 119 VAL A C 1
ATOM 902 O O . VAL A 1 119 ? 27.641 12.906 -46.720 1.00 92.88 119 VAL A O 1
ATOM 905 N N . LEU A 1 120 ? 27.824 12.466 -44.526 1.00 92.69 120 LEU A N 1
ATOM 906 C CA . LEU A 1 120 ? 29.236 12.847 -44.445 1.00 92.69 120 LEU A CA 1
ATOM 907 C C . LEU A 1 120 ? 30.120 11.964 -45.341 1.00 92.69 120 LEU A C 1
ATOM 909 O O . LEU A 1 120 ? 30.972 12.472 -46.073 1.00 92.69 120 LEU A O 1
ATOM 913 N N . THR A 1 121 ? 29.894 10.648 -45.331 1.00 94.00 121 THR A N 1
ATOM 914 C CA . THR A 1 121 ? 30.638 9.708 -46.185 1.00 94.00 121 THR A CA 1
ATOM 915 C C . THR A 1 121 ? 30.379 9.954 -47.674 1.00 94.00 121 THR A C 1
ATOM 917 O O . THR A 1 121 ? 31.331 9.964 -48.459 1.00 94.00 121 THR A O 1
ATOM 920 N N . ALA A 1 122 ? 29.139 10.256 -48.071 1.00 94.81 122 ALA A N 1
ATOM 921 C CA . ALA A 1 122 ? 28.804 10.611 -49.450 1.00 94.81 122 ALA A CA 1
ATOM 922 C C . ALA A 1 122 ? 29.517 11.894 -49.926 1.00 94.81 122 ALA A C 1
ATOM 924 O O . ALA A 1 122 ? 30.072 11.914 -51.028 1.00 94.81 122 ALA A O 1
ATOM 925 N N . LEU A 1 123 ? 29.573 12.941 -49.092 1.00 94.50 123 LEU A N 1
ATOM 926 C CA . LEU A 1 123 ? 30.269 14.194 -49.419 1.00 94.50 123 LEU A CA 1
ATOM 927 C C . LEU A 1 123 ? 31.781 13.996 -49.592 1.00 94.50 123 LEU A C 1
ATOM 929 O O . LEU A 1 123 ? 32.374 14.552 -50.520 1.00 94.50 123 LEU A O 1
ATOM 933 N N . ILE A 1 124 ? 32.406 13.168 -48.749 1.00 95.19 124 ILE A N 1
ATOM 934 C CA . ILE A 1 124 ? 33.833 12.836 -48.865 1.00 95.19 124 ILE A CA 1
ATOM 935 C C . ILE A 1 124 ? 34.105 12.091 -50.177 1.00 95.19 124 ILE A C 1
ATOM 937 O O . ILE A 1 124 ? 35.034 12.447 -50.906 1.00 95.19 124 ILE A O 1
ATOM 941 N N . LEU A 1 125 ? 33.285 11.091 -50.519 1.00 95.00 125 LEU A N 1
ATOM 942 C CA . LEU A 1 125 ? 33.420 10.349 -51.776 1.00 95.00 125 LEU A CA 1
ATOM 943 C C . LEU A 1 125 ? 33.225 11.257 -52.994 1.00 95.00 125 LEU A C 1
ATOM 945 O O . LEU A 1 125 ? 34.037 11.217 -53.919 1.00 95.00 125 LEU A O 1
ATOM 949 N N . PHE A 1 126 ? 32.210 12.123 -52.977 1.00 94.06 126 PHE A N 1
ATOM 950 C CA . PHE A 1 126 ? 31.979 13.100 -54.039 1.00 94.06 126 PHE A CA 1
ATOM 951 C C . PHE A 1 126 ? 33.165 14.061 -54.193 1.00 94.06 126 PHE A C 1
ATOM 953 O O . PHE A 1 126 ? 33.637 14.292 -55.309 1.00 94.06 126 PHE A O 1
ATOM 960 N N . GLY A 1 127 ? 33.720 14.549 -53.079 1.00 94.00 127 GLY A N 1
ATOM 961 C CA . GLY A 1 127 ? 34.936 15.359 -53.060 1.00 94.00 127 GLY A CA 1
ATOM 962 C C . GLY A 1 127 ? 36.143 14.629 -53.657 1.00 94.00 127 GLY A C 1
ATOM 963 O O . GLY A 1 127 ? 36.860 15.196 -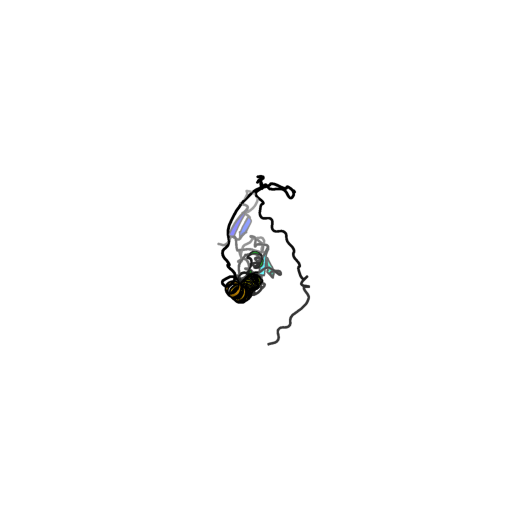54.482 1.00 94.00 127 GLY A O 1
ATOM 964 N N . LEU A 1 128 ? 36.347 13.351 -53.317 1.00 93.75 128 LEU A N 1
ATOM 965 C CA . LEU A 1 128 ? 37.421 12.520 -53.871 1.00 93.75 128 LEU A CA 1
ATOM 966 C C . LEU A 1 128 ? 37.245 12.257 -55.371 1.00 93.75 128 LEU A C 1
ATOM 968 O O . LEU A 1 128 ? 38.229 12.323 -56.109 1.00 93.75 128 LEU A O 1
ATOM 972 N N . VAL A 1 129 ? 36.024 11.998 -55.842 1.00 93.44 129 VAL A N 1
ATOM 973 C CA . VAL A 1 129 ? 35.718 11.824 -57.272 1.00 93.44 129 VAL A CA 1
ATOM 974 C C . VAL A 1 129 ? 35.976 13.123 -58.031 1.00 93.44 129 VAL A C 1
ATOM 976 O O . VAL A 1 129 ? 36.720 13.117 -59.016 1.00 93.44 129 VAL A O 1
ATOM 979 N N . CYS A 1 130 ? 35.462 14.248 -57.529 1.00 88.75 130 CYS A N 1
ATOM 980 C CA . CYS A 1 130 ? 35.717 15.577 -58.084 1.00 88.75 130 CYS A CA 1
ATOM 981 C C . CYS A 1 130 ? 37.219 15.893 -58.122 1.00 88.75 130 CYS A C 1
ATOM 983 O O . CYS A 1 130 ? 37.737 16.392 -59.125 1.00 88.75 130 CYS A O 1
ATOM 985 N N . TRP A 1 131 ? 37.956 15.543 -57.065 1.00 85.31 131 TRP A N 1
ATOM 986 C CA . TRP A 1 131 ? 39.403 15.730 -57.012 1.00 85.31 131 TRP A CA 1
ATOM 987 C C . TRP A 1 131 ? 40.134 14.825 -58.010 1.00 85.31 131 TRP A C 1
ATOM 989 O O . TRP A 1 131 ? 41.024 15.285 -58.729 1.00 85.31 131 TRP A O 1
ATOM 999 N N . ARG A 1 132 ? 39.76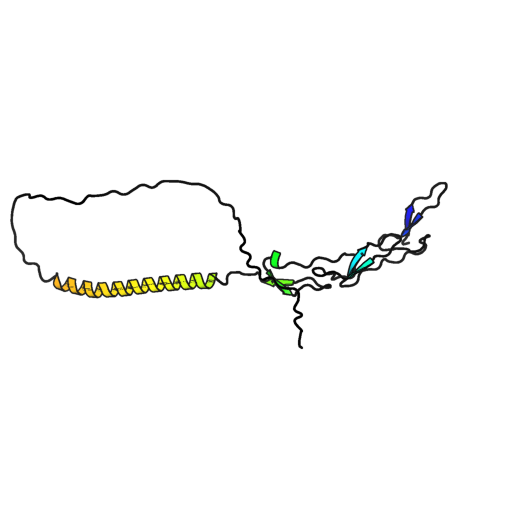1 13.545 -58.120 1.00 86.12 132 ARG A N 1
ATOM 1000 C CA . ARG A 1 132 ? 40.332 12.619 -59.112 1.00 86.12 132 ARG A CA 1
ATOM 1001 C C . ARG A 1 132 ? 40.057 13.097 -60.541 1.00 86.12 132 ARG A C 1
ATOM 1003 O O . ARG A 1 132 ? 40.958 12.989 -61.371 1.00 86.12 132 ARG A O 1
ATOM 1010 N N . GLY A 1 133 ? 38.886 13.678 -60.809 1.00 84.25 133 GLY A N 1
ATOM 1011 C CA . GLY A 1 133 ? 38.546 14.324 -62.081 1.00 84.25 133 GLY A CA 1
ATOM 1012 C C . GLY A 1 133 ? 39.444 15.526 -62.383 1.00 84.25 133 GLY A C 1
ATOM 1013 O O . GLY A 1 133 ? 40.133 15.543 -63.403 1.00 84.25 133 GLY A O 1
ATOM 1014 N N . LYS A 1 134 ? 39.558 16.478 -61.446 1.00 76.38 134 LYS A N 1
ATOM 1015 C CA . LYS A 1 134 ? 40.450 17.641 -61.604 1.00 76.38 134 LYS A CA 1
ATOM 1016 C C . LYS A 1 134 ? 41.922 17.255 -61.748 1.00 76.38 134 LYS A C 1
ATOM 1018 O O . LYS A 1 134 ? 42.624 17.872 -62.539 1.00 76.38 134 LYS A O 1
ATOM 1023 N N . ARG A 1 135 ? 42.410 16.220 -61.051 1.00 69.31 135 ARG A N 1
ATOM 1024 C CA . ARG A 1 135 ? 43.795 15.728 -61.219 1.00 69.31 135 ARG A CA 1
ATOM 1025 C C . ARG A 1 135 ? 44.049 15.144 -62.611 1.00 69.31 135 ARG A C 1
ATOM 1027 O O . ARG A 1 135 ? 45.181 15.228 -63.081 1.00 69.31 135 ARG A O 1
ATOM 1034 N N . LYS A 1 136 ? 43.043 14.551 -63.262 1.00 64.12 136 LYS A N 1
ATOM 1035 C CA . LYS A 1 136 ? 43.162 14.066 -64.647 1.00 64.12 136 LYS A CA 1
ATOM 1036 C C . LYS A 1 136 ? 43.241 15.235 -65.641 1.00 64.12 136 LYS A C 1
ATOM 1038 O O . LYS A 1 136 ? 44.113 15.200 -66.501 1.00 64.12 136 LYS A O 1
ATOM 1043 N N . CYS A 1 137 ? 42.449 16.296 -65.458 1.00 58.84 137 CYS A N 1
ATOM 1044 C CA . CYS A 1 137 ? 42.510 17.500 -66.304 1.00 58.84 137 CYS A CA 1
ATOM 1045 C C . CYS A 1 137 ? 43.760 18.363 -66.044 1.00 58.84 137 CYS A C 1
ATOM 1047 O O . CYS A 1 137 ? 44.430 18.779 -66.982 1.00 58.84 137 CYS A O 1
ATOM 1049 N N . TYR A 1 138 ? 44.155 18.560 -64.782 1.00 57.81 138 TYR A N 1
ATOM 1050 C CA . TYR A 1 138 ? 45.370 19.309 -64.421 1.00 57.81 138 TYR A CA 1
ATOM 1051 C C . TYR A 1 138 ? 46.652 18.656 -64.972 1.00 57.81 138 TYR A C 1
ATOM 1053 O O . TYR A 1 138 ? 47.604 19.339 -65.347 1.00 57.81 138 TYR A O 1
ATOM 1061 N N . LYS A 1 139 ? 46.687 17.318 -65.072 1.00 57.00 139 LYS A N 1
ATOM 1062 C CA . LYS A 1 139 ? 47.790 16.595 -65.728 1.00 57.00 139 LYS A CA 1
ATOM 1063 C C . LYS A 1 139 ? 47.812 16.765 -67.256 1.00 57.00 139 LYS A C 1
ATOM 1065 O O . LYS A 1 139 ? 48.870 16.534 -67.837 1.00 57.00 139 LYS A O 1
ATOM 1070 N N . ALA A 1 140 ? 46.705 17.160 -67.890 1.00 54.38 140 ALA A N 1
ATOM 1071 C CA . ALA A 1 140 ? 46.659 17.474 -69.319 1.00 54.38 140 ALA A CA 1
ATOM 1072 C C . ALA A 1 140 ? 47.251 18.869 -69.600 1.00 54.38 140 ALA A C 1
ATOM 1074 O O . ALA A 1 140 ? 48.133 18.984 -70.444 1.00 54.38 140 ALA A O 1
ATOM 1075 N N . GLU A 1 141 ? 46.905 19.890 -68.805 1.00 53.09 141 GLU A N 1
ATOM 1076 C CA . GLU A 1 141 ? 47.463 21.246 -68.975 1.00 53.09 141 GLU A CA 1
ATOM 1077 C C . GLU A 1 141 ? 48.964 21.353 -68.640 1.00 53.09 141 GLU A C 1
ATOM 1079 O O . GLU A 1 141 ? 49.697 22.105 -69.283 1.00 53.09 141 GLU A O 1
ATOM 1084 N N . LYS A 1 142 ? 49.483 20.587 -67.666 1.00 51.88 142 LYS A N 1
ATOM 1085 C CA . LYS A 1 142 ? 50.920 20.645 -67.324 1.00 51.88 142 LYS A CA 1
ATOM 1086 C C . LYS A 1 142 ? 51.828 20.031 -68.405 1.00 51.88 142 LYS A C 1
ATOM 1088 O O . LYS A 1 142 ? 53.014 20.352 -68.440 1.00 51.88 142 LYS A O 1
ATOM 1093 N N . LYS A 1 143 ? 51.296 19.180 -69.294 1.00 48.97 143 LYS A N 1
ATOM 1094 C CA . LYS A 1 143 ? 52.035 18.679 -70.468 1.00 48.97 143 LYS A CA 1
ATOM 1095 C C . LYS A 1 143 ? 52.140 19.730 -71.579 1.00 48.97 143 LYS A C 1
ATOM 1097 O O . LYS A 1 143 ? 53.140 19.740 -72.284 1.00 48.97 143 LYS A O 1
ATOM 1102 N N . GLU A 1 144 ? 51.171 20.638 -71.684 1.00 53.47 144 GLU A N 1
ATOM 1103 C CA . GLU A 1 144 ? 51.159 21.712 -72.686 1.00 53.47 144 GLU A CA 1
ATOM 1104 C C . GLU A 1 144 ? 52.053 22.900 -72.278 1.00 53.47 144 GLU A C 1
ATOM 1106 O O . GLU A 1 144 ? 52.839 23.402 -73.081 1.00 53.47 144 GLU A O 1
ATOM 1111 N N . LYS A 1 145 ? 52.056 23.293 -70.994 1.00 52.38 145 LYS A N 1
ATOM 1112 C CA . LYS A 1 145 ? 52.867 24.437 -70.517 1.00 52.38 145 LYS A CA 1
ATOM 1113 C C . LYS A 1 145 ? 54.369 24.159 -70.347 1.00 52.38 145 LYS A C 1
ATOM 1115 O O . LYS A 1 145 ? 55.117 25.075 -70.022 1.00 52.38 145 LYS A O 1
ATOM 1120 N N . ALA A 1 146 ? 54.826 22.924 -70.567 1.00 55.00 146 ALA A N 1
ATOM 1121 C CA . ALA A 1 146 ? 56.253 22.582 -70.579 1.00 55.00 146 ALA A CA 1
ATOM 1122 C C . ALA A 1 146 ? 56.921 22.775 -71.959 1.00 55.00 146 ALA A C 1
ATOM 1124 O O . ALA A 1 146 ? 58.147 22.778 -72.026 1.00 55.00 146 ALA A O 1
ATOM 1125 N N . PHE A 1 147 ? 56.148 22.949 -73.042 1.00 54.88 147 PHE A N 1
ATOM 1126 C CA . PHE A 1 147 ? 56.678 23.033 -74.413 1.00 54.88 147 PHE A CA 1
ATOM 1127 C C . PHE A 1 147 ? 56.815 24.470 -74.953 1.00 54.88 147 PHE A C 1
ATOM 1129 O O . PHE A 1 147 ? 57.568 24.693 -75.896 1.00 54.88 147 PHE A O 1
ATOM 1136 N N . LEU A 1 148 ? 56.167 25.472 -74.346 1.00 55.44 148 LEU A N 1
ATOM 1137 C CA . LEU A 1 148 ? 56.226 26.856 -74.833 1.00 55.44 148 LEU A CA 1
ATOM 1138 C C . LEU A 1 148 ? 57.008 27.776 -73.883 1.00 55.44 148 LEU A C 1
ATOM 1140 O O . LEU A 1 148 ? 56.442 28.523 -73.088 1.00 55.44 148 LEU A O 1
ATOM 1144 N N . LYS A 1 149 ? 58.340 27.731 -73.979 1.00 43.91 149 LYS A N 1
ATOM 1145 C CA . LYS A 1 149 ? 59.217 28.785 -73.451 1.00 43.91 149 LYS A CA 1
ATOM 1146 C C . LYS A 1 149 ? 60.281 29.145 -74.495 1.00 43.91 149 LYS A C 1
ATOM 1148 O O . LYS A 1 149 ? 61.312 28.479 -74.538 1.00 43.91 149 LYS A O 1
ATOM 1153 N N . PRO A 1 150 ? 60.075 30.167 -75.343 1.00 51.72 150 PRO A N 1
ATOM 1154 C CA . PRO A 1 150 ? 61.177 30.758 -76.088 1.00 51.72 150 PRO A CA 1
ATOM 1155 C C . PRO A 1 150 ? 61.939 31.778 -75.214 1.00 51.72 150 PRO A C 1
ATOM 1157 O O . PRO A 1 150 ? 61.347 32.383 -74.313 1.00 51.72 150 PRO A O 1
ATOM 1160 N N . PRO A 1 151 ? 63.246 31.988 -75.452 1.00 57.19 151 PRO A N 1
ATOM 1161 C CA . PRO A 1 151 ? 64.046 32.975 -74.743 1.00 57.19 151 PRO A CA 1
ATOM 1162 C C . PRO A 1 151 ? 64.147 34.258 -75.574 1.00 57.19 151 PRO A C 1
ATOM 1164 O O . PRO A 1 151 ? 64.677 34.203 -76.677 1.00 57.19 151 PRO A O 1
ATOM 1167 N N . PHE A 1 152 ? 63.733 35.422 -75.066 1.00 37.22 152 PHE A N 1
ATOM 1168 C CA . PHE A 1 152 ? 64.325 36.683 -75.534 1.00 37.22 152 PHE A CA 1
ATOM 1169 C C . PHE A 1 152 ? 64.063 37.873 -74.602 1.00 37.22 152 PHE A C 1
ATOM 1171 O O . PHE A 1 152 ? 63.217 37.823 -73.719 1.00 37.22 152 PHE A O 1
ATOM 1178 N N . LYS A 1 153 ? 64.884 38.906 -74.786 1.00 40.00 153 LYS A N 1
ATOM 1179 C CA . LYS A 1 153 ? 65.428 39.877 -73.832 1.00 40.00 153 LYS A CA 1
ATOM 1180 C C . LYS A 1 153 ? 64.922 41.317 -74.092 1.00 40.00 153 LYS A C 1
ATOM 1182 O O . LYS A 1 153 ? 64.561 41.630 -75.218 1.00 40.00 153 LYS A O 1
ATOM 1187 N N . THR A 1 154 ? 65.119 42.181 -73.080 1.00 32.41 154 THR A N 1
ATOM 1188 C CA . THR A 1 154 ? 65.535 43.611 -73.160 1.00 32.41 154 THR A CA 1
ATOM 1189 C C . THR A 1 154 ? 64.478 44.745 -73.190 1.00 32.41 154 THR A C 1
ATOM 1191 O O . THR A 1 154 ? 63.742 44.920 -74.148 1.00 32.41 154 THR A O 1
ATOM 1194 N N . THR A 1 155 ? 64.583 45.575 -72.133 1.00 33.16 155 THR A N 1
ATOM 1195 C CA . THR A 1 155 ? 64.519 47.058 -72.041 1.00 33.16 155 THR A CA 1
ATOM 1196 C C . THR A 1 155 ? 63.201 47.829 -72.175 1.00 33.16 155 THR A C 1
ATOM 1198 O O . THR A 1 155 ? 62.688 48.029 -73.263 1.00 33.16 155 THR A O 1
ATOM 1201 N N . GLY A 1 156 ? 62.831 48.475 -71.058 1.00 35.91 156 GLY A N 1
ATOM 1202 C CA . GLY A 1 156 ? 62.820 49.943 -70.973 1.00 35.91 156 GLY A CA 1
ATOM 1203 C C . GLY A 1 156 ? 61.486 50.680 -71.121 1.00 35.91 156 GLY A C 1
ATOM 1204 O O . GLY A 1 156 ? 60.999 50.851 -72.226 1.00 35.91 156 GLY A O 1
ATOM 1205 N N . GLY A 1 157 ? 61.045 51.281 -70.008 1.00 35.28 157 GLY A N 1
ATOM 1206 C CA . GLY A 1 157 ? 60.481 52.637 -69.980 1.00 35.28 157 GLY A CA 1
ATOM 1207 C C . GLY A 1 157 ? 58.963 52.803 -70.125 1.00 35.28 157 GLY A C 1
ATOM 1208 O O . GLY A 1 157 ? 58.376 52.406 -71.121 1.00 35.28 157 GLY A O 1
ATOM 1209 N N . GLY A 1 158 ? 58.375 53.543 -69.175 1.00 33.28 158 GLY A N 1
ATOM 1210 C CA . GLY A 1 158 ? 57.204 54.396 -69.424 1.00 33.28 158 GLY A CA 1
ATOM 1211 C C . GLY A 1 158 ? 55.888 53.961 -68.776 1.00 33.28 158 GLY A C 1
ATOM 1212 O O . GLY A 1 158 ? 55.224 53.049 -69.248 1.00 33.28 158 GLY A O 1
ATOM 1213 N N . ASN A 1 159 ? 55.498 54.677 -67.719 1.00 43.31 159 ASN A N 1
ATOM 1214 C CA . ASN A 1 159 ? 54.239 54.546 -66.981 1.00 43.31 159 ASN A CA 1
ATOM 1215 C C . ASN A 1 159 ? 53.019 54.914 -67.835 1.00 43.31 159 ASN A C 1
ATOM 1217 O O . ASN A 1 159 ? 53.009 56.016 -68.377 1.00 43.31 159 ASN A O 1
ATOM 1221 N N . ILE A 1 160 ? 51.950 54.107 -67.810 1.00 42.75 160 ILE A N 1
ATOM 1222 C CA . ILE A 1 160 ? 50.571 54.593 -67.991 1.00 42.75 160 ILE A CA 1
ATOM 1223 C C . ILE A 1 160 ? 49.643 53.848 -67.020 1.00 42.75 160 ILE A C 1
ATOM 1225 O O . ILE A 1 16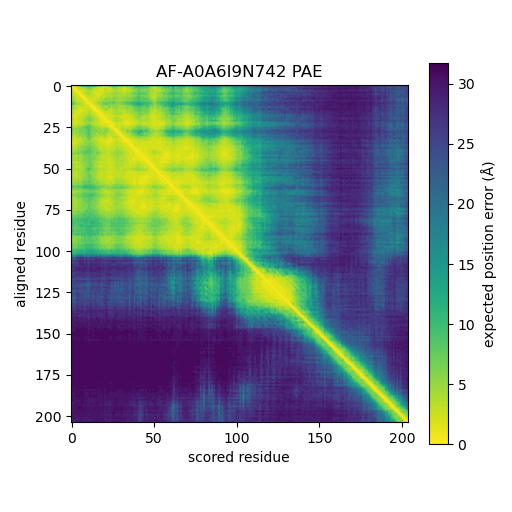0 ? 49.696 52.630 -66.868 1.00 42.75 160 ILE A O 1
ATOM 1229 N N . SER A 1 161 ? 48.844 54.653 -66.331 1.00 42.25 161 SER A N 1
ATOM 1230 C CA . SER A 1 161 ? 47.825 54.353 -65.334 1.00 42.25 161 SER A CA 1
ATOM 1231 C C . SER A 1 161 ? 46.605 53.618 -65.905 1.00 42.25 161 SER A C 1
ATOM 1233 O O . SER A 1 161 ? 46.296 53.746 -67.083 1.00 42.25 161 SER A O 1
ATOM 1235 N N . ILE A 1 162 ? 45.858 52.917 -65.044 1.00 39.00 162 ILE A N 1
ATOM 1236 C CA . ILE A 1 162 ? 44.449 53.215 -64.712 1.00 39.00 162 ILE A CA 1
ATOM 1237 C C . ILE A 1 162 ? 43.954 52.204 -63.658 1.00 39.00 162 ILE A C 1
ATOM 1239 O O . ILE A 1 162 ? 44.142 50.996 -63.768 1.00 39.00 162 ILE A O 1
ATOM 1243 N N . SER A 1 163 ? 43.362 52.789 -62.616 1.00 37.81 163 SER 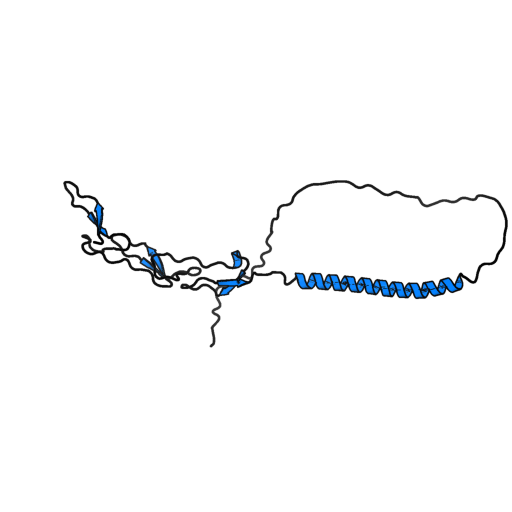A N 1
ATOM 1244 C CA . SER A 1 163 ? 42.621 52.221 -61.479 1.00 37.81 163 SER A CA 1
ATOM 1245 C C . SER A 1 163 ? 41.527 51.227 -61.935 1.00 37.81 163 SER A C 1
ATOM 1247 O O . SER A 1 163 ? 41.071 51.315 -63.066 1.00 37.81 163 SER A O 1
ATOM 1249 N N . LEU A 1 164 ? 40.994 50.282 -61.159 1.00 36.41 164 LEU A N 1
ATOM 1250 C CA . LEU A 1 164 ? 40.411 50.421 -59.823 1.00 36.41 164 LEU A CA 1
ATOM 1251 C C . LEU A 1 164 ? 39.937 49.019 -59.370 1.00 36.41 164 LEU A C 1
ATOM 1253 O O . LEU A 1 164 ? 39.305 48.331 -60.167 1.00 36.41 164 LEU A O 1
ATOM 1257 N N . MET A 1 165 ? 40.215 48.606 -58.130 1.00 34.84 165 MET A N 1
ATOM 1258 C CA . MET A 1 165 ? 39.203 48.173 -57.144 1.00 34.84 165 MET A CA 1
ATOM 1259 C C . MET A 1 165 ? 39.913 47.798 -55.828 1.00 34.84 165 MET A C 1
ATOM 1261 O O . MET A 1 165 ? 40.549 46.754 -55.715 1.00 34.84 165 MET A O 1
ATOM 1265 N N . GLU A 1 166 ? 39.837 48.743 -54.894 1.00 33.34 166 GLU A N 1
ATOM 1266 C CA . GLU A 1 166 ? 39.792 48.674 -53.426 1.00 33.34 166 GLU A CA 1
ATOM 1267 C C . GLU A 1 166 ? 40.251 47.405 -52.670 1.00 33.34 166 GLU A C 1
ATOM 1269 O O . GLU A 1 166 ? 39.780 46.284 -52.865 1.00 33.34 166 GLU A O 1
ATOM 1274 N N . MET A 1 167 ? 41.124 47.663 -51.692 1.00 34.66 167 MET A N 1
ATOM 1275 C CA . MET A 1 167 ? 41.672 46.766 -50.677 1.00 34.66 167 MET A CA 1
ATOM 1276 C C . MET A 1 167 ? 40.958 46.947 -49.324 1.00 34.66 167 MET A C 1
ATOM 1278 O O . MET A 1 167 ? 40.978 48.057 -48.814 1.00 34.66 167 MET A O 1
ATOM 1282 N N . PHE A 1 168 ? 40.532 45.826 -48.707 1.00 36.50 168 PHE A N 1
ATOM 1283 C CA . PHE A 1 168 ? 40.496 45.536 -47.245 1.00 36.50 168 PHE A CA 1
ATOM 1284 C C . PHE A 1 168 ? 39.687 46.498 -46.311 1.00 36.50 168 PHE A C 1
ATOM 1286 O O . PHE A 1 168 ? 39.239 47.536 -46.772 1.00 36.50 168 PHE A O 1
ATOM 1293 N N . PRO A 1 169 ? 39.446 46.213 -44.999 1.00 43.09 169 PRO A N 1
ATOM 1294 C CA . PRO A 1 169 ? 39.929 45.122 -44.145 1.00 43.09 169 PRO A CA 1
ATOM 1295 C C . PRO A 1 169 ? 38.852 44.384 -43.310 1.00 43.09 169 PRO A C 1
ATOM 1297 O O . PRO A 1 169 ? 37.657 44.663 -43.338 1.00 43.09 169 PRO A O 1
ATOM 1300 N N . ALA A 1 170 ? 39.340 43.396 -42.560 1.00 41.03 170 ALA A N 1
ATOM 1301 C CA . ALA A 1 170 ? 38.630 42.592 -41.577 1.00 41.03 170 ALA A CA 1
ATOM 1302 C C . ALA A 1 170 ? 38.442 43.290 -40.209 1.00 41.03 170 ALA A C 1
ATOM 1304 O O . ALA A 1 170 ? 39.207 44.192 -39.869 1.00 41.03 170 ALA A O 1
ATOM 1305 N N . ALA A 1 171 ? 37.532 42.694 -39.413 1.00 39.50 171 ALA A N 1
ATOM 1306 C CA . ALA A 1 171 ? 37.293 42.808 -37.956 1.00 39.50 171 ALA A CA 1
ATOM 1307 C C . ALA A 1 171 ? 36.416 44.005 -37.484 1.00 39.50 171 ALA A C 1
ATOM 1309 O O . ALA A 1 171 ? 36.445 45.040 -38.140 1.00 39.50 171 ALA A O 1
ATOM 1310 N N . PRO A 1 172 ? 35.629 43.896 -36.374 1.00 41.78 172 PRO A N 1
ATOM 1311 C CA . PRO A 1 172 ? 35.962 43.129 -35.166 1.00 41.78 172 PRO A CA 1
ATOM 1312 C C . PRO A 1 172 ? 34.859 42.301 -34.470 1.00 41.78 172 PRO A C 1
ATOM 1314 O O . PRO A 1 172 ? 33.655 42.463 -34.647 1.00 41.78 172 PRO A O 1
ATOM 1317 N N . PHE A 1 173 ? 35.363 41.412 -33.608 1.00 41.34 173 PHE A N 1
ATOM 1318 C CA . PHE A 1 173 ? 34.687 40.757 -32.490 1.00 41.34 173 PHE A CA 1
ATOM 1319 C C . PHE A 1 173 ? 33.930 41.767 -31.615 1.00 41.34 173 PHE A C 1
ATOM 1321 O O . PHE A 1 173 ? 34.509 42.766 -31.194 1.00 41.34 173 PHE A O 1
ATOM 1328 N N . THR A 1 174 ? 32.684 41.453 -31.260 1.00 31.91 174 THR A N 1
ATOM 1329 C CA . THR A 1 174 ? 31.962 42.115 -30.164 1.00 31.91 174 THR A CA 1
ATOM 1330 C C . THR A 1 174 ? 31.479 41.054 -29.179 1.00 31.91 174 THR A C 1
ATOM 1332 O O . THR A 1 174 ? 30.790 40.108 -29.550 1.00 31.91 174 THR A O 1
ATOM 1335 N N . GLN A 1 175 ? 31.915 41.216 -27.932 1.00 39.66 175 GLN A N 1
ATOM 1336 C CA . GLN A 1 175 ? 31.509 40.477 -26.739 1.00 39.66 175 GLN A CA 1
ATOM 1337 C C . GLN A 1 175 ? 30.074 40.826 -26.331 1.00 39.66 175 GLN A C 1
ATOM 1339 O O . GLN A 1 175 ? 29.749 42.006 -26.245 1.00 39.66 175 GLN A O 1
ATOM 1344 N N . LEU A 1 176 ? 29.276 39.817 -25.972 1.00 32.12 176 LEU A N 1
ATOM 1345 C CA . LEU A 1 176 ? 28.151 39.950 -25.039 1.00 32.12 176 LEU A CA 1
ATOM 1346 C C . LEU A 1 176 ? 27.823 38.575 -24.417 1.00 32.12 176 LEU A C 1
ATOM 1348 O O . LEU A 1 176 ? 27.309 37.681 -25.080 1.00 32.12 176 LEU A O 1
ATOM 1352 N N . GLN A 1 177 ? 28.125 38.419 -23.126 1.00 36.88 177 GLN A N 1
ATOM 1353 C CA . GLN A 1 177 ? 27.353 37.584 -22.186 1.00 36.88 177 GLN A CA 1
ATOM 1354 C C . GLN A 1 177 ? 26.051 38.345 -21.843 1.00 36.88 177 GLN A C 1
ATOM 1356 O O . GLN A 1 177 ? 26.080 39.573 -21.955 1.00 36.88 177 GLN A O 1
ATOM 1361 N N . PRO A 1 178 ? 24.939 37.720 -21.379 1.00 40.53 178 PRO A N 1
ATOM 1362 C CA . PRO A 1 178 ? 24.929 36.731 -20.290 1.00 40.53 178 PRO A CA 1
ATOM 1363 C C . PRO A 1 178 ? 23.771 35.696 -20.342 1.00 40.53 178 PRO A C 1
ATOM 1365 O O . PRO A 1 178 ? 23.066 35.575 -21.335 1.00 40.53 178 PRO A O 1
ATOM 1368 N N . LEU A 1 179 ? 23.572 35.029 -19.196 1.00 28.09 179 LEU A N 1
ATOM 1369 C CA . LEU A 1 179 ? 22.403 34.281 -18.706 1.00 28.09 179 LEU A CA 1
ATOM 1370 C C . LEU A 1 179 ? 22.431 32.751 -18.811 1.00 28.09 179 LEU A C 1
ATOM 1372 O O . LEU A 1 179 ? 22.191 32.130 -19.840 1.00 28.09 179 LEU A O 1
ATOM 1376 N N . ALA A 1 180 ? 22.644 32.171 -17.628 1.00 43.56 180 ALA A N 1
ATOM 1377 C CA . ALA A 1 180 ? 22.113 30.886 -17.224 1.00 43.56 180 ALA A CA 1
ATOM 1378 C C . ALA A 1 180 ? 20.633 30.775 -17.612 1.00 43.56 180 ALA A C 1
ATOM 1380 O O . ALA A 1 180 ? 19.836 31.648 -17.264 1.00 43.56 180 ALA A O 1
ATOM 1381 N N . GLN A 1 181 ? 20.268 29.684 -18.281 1.00 33.94 181 GLN A N 1
ATOM 1382 C CA . GLN A 1 181 ? 18.873 29.343 -18.492 1.00 33.94 181 GLN A CA 1
ATOM 1383 C C . GLN A 1 181 ? 18.610 27.953 -17.933 1.00 33.94 181 GLN A C 1
ATOM 1385 O O . GLN A 1 181 ? 19.118 26.936 -18.403 1.00 33.94 181 GLN A O 1
ATOM 1390 N N . ASN A 1 182 ? 17.851 27.992 -16.845 1.00 32.22 182 ASN A N 1
ATOM 1391 C CA . ASN A 1 182 ? 17.245 26.878 -16.155 1.00 32.22 182 ASN A CA 1
ATOM 1392 C C . ASN A 1 182 ? 16.565 25.932 -17.145 1.00 32.22 182 ASN A C 1
ATOM 1394 O O . ASN A 1 182 ? 15.885 26.369 -18.075 1.00 32.22 182 ASN A O 1
ATOM 1398 N N . GLY A 1 183 ? 16.708 24.633 -16.887 1.00 38.66 183 GLY A N 1
ATOM 1399 C CA . GLY A 1 183 ? 15.861 23.622 -17.492 1.00 38.66 183 GLY A CA 1
ATOM 1400 C C . GLY A 1 183 ? 14.403 23.916 -17.160 1.00 38.66 183 GLY A C 1
ATOM 1401 O O . GLY A 1 183 ? 13.994 23.851 -16.003 1.00 38.66 183 GLY A O 1
ATOM 1402 N N . HIS A 1 184 ? 13.622 24.229 -18.187 1.00 32.25 184 HIS A N 1
ATOM 1403 C CA . HIS A 1 184 ? 12.178 24.135 -18.132 1.00 32.25 184 HIS A CA 1
ATOM 1404 C C . HIS A 1 184 ? 11.748 23.231 -19.280 1.00 32.25 184 HIS A C 1
ATOM 1406 O O . HIS A 1 184 ? 11.866 23.577 -20.454 1.00 32.25 184 HIS A O 1
ATOM 1412 N N . CYS A 1 185 ? 11.325 22.023 -18.915 1.00 33.78 185 CYS A N 1
ATOM 1413 C CA . CYS A 1 185 ? 10.589 21.146 -19.806 1.00 33.78 185 CYS A CA 1
ATOM 1414 C C . CYS A 1 185 ? 9.247 21.824 -20.088 1.00 33.78 185 CYS A C 1
ATOM 1416 O O . CYS A 1 185 ? 8.471 22.026 -19.156 1.00 33.78 185 CYS A O 1
ATOM 1418 N N . GLN A 1 186 ? 8.984 22.176 -21.344 1.00 30.48 186 GLN A N 1
ATOM 1419 C CA . GLN A 1 186 ? 7.621 22.426 -21.792 1.00 30.48 186 GLN A CA 1
ATOM 1420 C C . GLN A 1 186 ? 7.099 21.180 -22.495 1.00 30.48 186 GLN A C 1
ATOM 1422 O O . GLN A 1 186 ? 7.673 20.698 -23.473 1.00 30.48 186 GLN A O 1
ATOM 1427 N N . GLU A 1 187 ? 6.011 20.669 -21.925 1.00 39.75 187 GLU A N 1
ATOM 1428 C CA . GLU A 1 187 ? 5.108 19.693 -22.508 1.00 39.75 187 GLU A CA 1
ATOM 1429 C C . GLU A 1 187 ? 4.737 20.043 -23.948 1.00 39.75 187 GLU A C 1
ATOM 1431 O O . GLU A 1 187 ? 4.340 21.166 -24.253 1.00 39.75 187 GLU A O 1
ATOM 1436 N N . THR A 1 188 ? 4.712 19.019 -24.793 1.00 32.34 188 THR A N 1
ATOM 1437 C CA . THR A 1 188 ? 3.649 18.887 -25.792 1.00 32.34 188 THR A CA 1
ATOM 1438 C C . THR A 1 188 ? 3.104 17.466 -25.700 1.00 32.34 188 THR A C 1
ATOM 1440 O O . THR A 1 188 ? 3.506 16.551 -26.415 1.00 32.34 188 THR A O 1
ATOM 1443 N N . SER A 1 189 ? 2.211 17.276 -24.731 1.00 35.62 189 SER A N 1
ATOM 1444 C CA . SER A 1 189 ? 1.432 16.058 -24.547 1.00 35.62 189 SER A CA 1
ATOM 1445 C C . SER A 1 189 ? 0.363 15.974 -25.642 1.00 35.62 189 SER A C 1
ATOM 1447 O O . SER A 1 189 ? -0.713 16.548 -25.513 1.00 35.62 189 SER A O 1
ATOM 1449 N N . ASN A 1 190 ? 0.636 15.240 -26.723 1.00 37.75 190 ASN A N 1
ATOM 1450 C CA . ASN A 1 190 ? -0.437 14.642 -27.517 1.00 37.75 190 ASN A CA 1
ATOM 1451 C C . ASN A 1 190 ? -0.850 13.342 -26.821 1.00 37.75 190 ASN A C 1
ATOM 1453 O O . ASN A 1 190 ? -0.286 12.279 -27.070 1.00 37.75 190 ASN A O 1
ATOM 1457 N N . VAL A 1 191 ? -1.816 13.454 -25.911 1.00 41.94 191 VAL A N 1
ATOM 1458 C CA . VAL A 1 191 ? -2.504 12.313 -25.300 1.00 41.94 191 VAL A CA 1
ATOM 1459 C C . VAL A 1 191 ? -3.528 11.773 -26.304 1.00 41.94 191 VAL A C 1
ATOM 1461 O O . VAL A 1 191 ? -4.411 12.527 -26.716 1.00 41.94 191 VAL A O 1
ATOM 1464 N N . PRO A 1 192 ? -3.499 10.485 -26.686 1.00 40.06 192 PRO A N 1
ATOM 1465 C CA . PRO A 1 192 ? -4.701 9.829 -27.161 1.00 40.06 192 PRO A CA 1
ATOM 1466 C C . PRO A 1 192 ? -5.593 9.541 -25.950 1.00 40.06 192 PRO A C 1
ATOM 1468 O O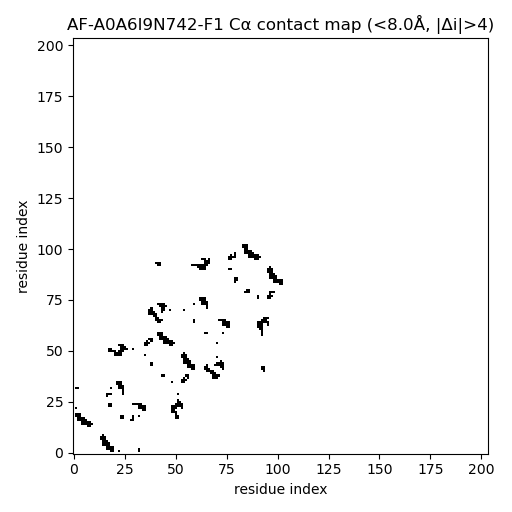 . PRO A 1 192 ? -5.217 8.808 -25.037 1.00 40.06 192 PRO A O 1
ATOM 1471 N N . LEU A 1 193 ? -6.771 10.163 -25.945 1.00 35.34 193 LEU A N 1
ATOM 1472 C CA . LEU A 1 193 ? -7.856 9.937 -24.997 1.00 35.34 193 LEU A CA 1
ATOM 1473 C C . LEU A 1 193 ? -8.219 8.437 -25.009 1.00 35.34 193 LEU A C 1
ATOM 1475 O O . LEU A 1 193 ? -8.909 7.975 -25.920 1.00 35.34 193 LEU A O 1
ATOM 1479 N N . PHE A 1 194 ? -7.723 7.651 -24.050 1.00 39.78 194 PHE A N 1
ATOM 1480 C CA . PHE A 1 194 ? -8.124 6.250 -23.926 1.00 39.78 194 PHE A CA 1
ATOM 1481 C C . PHE A 1 194 ? -9.477 6.199 -23.217 1.00 39.78 194 PHE A C 1
ATOM 1483 O O . PHE A 1 194 ? -9.598 6.473 -22.025 1.00 39.78 194 PHE A O 1
ATOM 1490 N N . ASN A 1 195 ? -10.509 5.918 -24.005 1.00 35.53 195 ASN A N 1
ATOM 1491 C CA . ASN A 1 195 ? -11.891 5.820 -23.568 1.00 35.53 195 ASN A CA 1
ATOM 1492 C C . ASN A 1 195 ? -12.054 4.552 -22.695 1.00 35.53 195 ASN A C 1
ATOM 1494 O O . ASN A 1 195 ? -11.736 3.457 -23.173 1.00 35.53 195 ASN A O 1
ATOM 1498 N N . PRO A 1 196 ? -12.534 4.641 -21.441 1.00 41.62 196 PRO A N 1
ATOM 1499 C CA . PRO A 1 196 ? -12.712 3.486 -20.565 1.00 41.62 196 PRO A CA 1
ATOM 1500 C C . PRO A 1 196 ? -14.006 2.755 -20.948 1.00 41.62 196 PRO A C 1
ATOM 1502 O O . PRO A 1 196 ? -15.048 2.928 -20.325 1.00 41.62 196 PRO A O 1
ATOM 1505 N N . GLY A 1 197 ? -13.972 1.983 -22.035 1.00 40.72 197 GLY A N 1
ATOM 1506 C CA . GLY A 1 197 ? -15.180 1.335 -22.552 1.00 40.72 197 GLY A CA 1
ATOM 1507 C C . GLY A 1 197 ? -14.991 0.026 -23.307 1.00 40.72 197 GLY A C 1
ATOM 1508 O O . GLY A 1 197 ? -15.993 -0.565 -23.698 1.00 40.72 197 GLY A O 1
ATOM 1509 N N . GLU A 1 198 ? -13.766 -0.470 -23.502 1.00 35.34 198 GLU A N 1
ATOM 1510 C CA . GLU A 1 198 ? -13.563 -1.662 -24.331 1.00 35.34 198 GLU A CA 1
ATOM 1511 C C . GLU A 1 198 ? -13.049 -2.851 -23.519 1.00 35.34 198 GLU A C 1
ATOM 1513 O O . GLU A 1 198 ? -11.856 -3.020 -23.263 1.00 35.34 198 GLU A O 1
ATOM 1518 N N . LYS A 1 199 ? -13.996 -3.709 -23.118 1.00 49.12 199 LYS A N 1
ATOM 1519 C CA . LYS A 1 199 ? -13.712 -5.062 -22.639 1.00 49.12 199 LYS A CA 1
ATOM 1520 C C . LYS A 1 199 ? -12.980 -5.825 -23.743 1.00 49.12 199 LYS A C 1
ATOM 1522 O O . LYS A 1 199 ? -13.615 -6.308 -24.678 1.00 49.12 199 LYS A O 1
ATOM 1527 N N . ARG A 1 200 ? -11.665 -6.008 -23.619 1.00 38.69 200 ARG A N 1
ATOM 1528 C CA . ARG A 1 200 ? -10.964 -6.990 -24.447 1.00 38.69 200 ARG A CA 1
ATOM 1529 C C . ARG A 1 200 ? -11.194 -8.374 -23.845 1.00 38.69 200 ARG A C 1
ATOM 1531 O O . ARG A 1 200 ? -10.608 -8.729 -22.826 1.00 38.69 200 ARG A O 1
ATOM 1538 N N . GLN A 1 201 ? -12.119 -9.111 -24.459 1.00 39.59 201 GLN A N 1
ATOM 1539 C CA . GLN A 1 201 ? -12.351 -10.525 -24.193 1.00 39.59 201 GLN A CA 1
ATOM 1540 C C . GLN A 1 201 ? -11.040 -11.301 -24.351 1.00 39.59 201 GLN A C 1
ATOM 1542 O O . GLN A 1 201 ? -10.405 -11.277 -25.403 1.00 39.59 201 GLN A O 1
ATOM 1547 N N . MET A 1 202 ? -10.661 -11.981 -23.274 1.00 45.22 202 MET A N 1
ATOM 1548 C CA . MET A 1 202 ? -9.681 -13.055 -23.279 1.00 45.22 202 MET A CA 1
ATOM 1549 C C . MET A 1 202 ? -10.318 -14.255 -23.991 1.00 45.22 202 MET A C 1
ATOM 1551 O O . MET A 1 202 ? -11.385 -14.706 -23.571 1.00 45.22 202 MET A O 1
ATOM 1555 N N . HIS A 1 203 ? -9.684 -14.771 -25.040 1.00 34.31 203 HIS A N 1
ATOM 1556 C CA . HIS A 1 203 ? -9.964 -16.119 -25.536 1.00 34.31 203 HIS A CA 1
ATOM 1557 C C . HIS A 1 203 ? -8.760 -17.032 -25.243 1.00 34.31 203 HIS A C 1
ATOM 1559 O O . HIS A 1 203 ? -7.644 -16.517 -25.145 1.00 34.31 203 HIS A O 1
ATOM 1565 N N . PRO A 1 204 ? -9.023 -18.332 -25.002 1.00 51.47 204 PRO A N 1
ATOM 1566 C CA . PRO A 1 204 ? -8.138 -19.262 -24.295 1.00 51.47 204 PRO A CA 1
ATOM 1567 C C . PRO A 1 204 ? -6.894 -19.689 -25.075 1.00 51.47 204 PRO A C 1
ATOM 1569 O O . PRO A 1 204 ? -6.939 -19.685 -26.326 1.00 51.47 204 PRO A O 1
#

Sequence (204 aa):
NNHMRVKECTTKDDAVCGCLSGFYCTEEKCEHCRPATRCALGSGVTVQATHTNDTICAPCEDETYSNKSDFSACLPHTRCENLGREYKTLGTLKTDATCGDFISHCHWMLPAGLWSGLVLTALILFGLVCWRGKRKCYKAEKKEKAFLKPPFKTTGGGNISISLMEMFPAAPFTQLQPLAQNGHCQETSNVPLFNPGEKRQMHP

Mean predicted aligned error: 18.73 Å

Organism: NCBI:txid8208

Solvent-accessible surface area (backbone atoms only — not comparable to full-atom values): 12838 Å² total; per-residue (Å²): 133,59,65,38,76,77,38,77,63,55,99,88,44,77,55,41,58,28,24,36,93,69,21,13,19,88,52,94,73,36,89,60,59,41,74,41,61,58,19,48,68,22,19,10,41,77,37,78,55,38,40,54,38,60,36,39,63,41,71,35,53,89,71,20,17,16,78,50,69,39,83,49,54,49,40,72,41,61,63,28,67,86,71,47,19,40,75,68,41,79,51,42,37,44,38,64,30,40,62,51,60,67,66,70,85,60,75,62,62,58,53,58,54,53,53,53,52,52,53,52,52,50,52,52,52,50,51,51,52,53,47,56,51,51,54,57,53,54,58,53,54,58,64,57,69,73,73,75,78,85,89,88,84,88,84,84,87,82,92,82,88,82,88,88,85,88,79,87,85,84,86,81,94,77,92,80,85,87,78,91,75,79,93,72,89,76,83,83,81,84,73,78,84,80,72,96,76,76,85,79,79,83,77,135

Secondary structure (DSSP, 8-state):
--EEEEE---SSSPPEEEEPTTEE--STT--SPEEPPPPPTTEEEEE---SSS--EEEEPPTTEE--SSSSPPPEEPP-GGGGTEEEEE--BTTB--EEEEE---TTSHHHHHHHHHHHHHHHHHHHHHHHHHHHHHHHHHHHHTTT-------------------------------------PPP--------TT-------